Protein AF-A0A258H2Y0-F1 (afdb_monomer_lite)

Foldseek 3Di:
DPDDPDDDDLVRLLVVLVVDAQLSSLQVLLVLLLVLLVVLVCVVDDPPQDPVNVCCQQPVVNVHQSVDLLSSLVVCVVVVLDDPLLSLLSVLSVVVNCCQVPDPDHDHCPDPPNQVSLVPRCLCPPPDPDRDPVCSSVSSSSSSVSSSVNSVVSRPPDDDDPDDDDPDPDPPDPDPDPPDDDDDDDDDDDDDDDDDDDDPDDDDDYDD

Structure (mmCIF, N/CA/C/O backbone):
data_AF-A0A258H2Y0-F1
#
_entry.id   AF-A0A258H2Y0-F1
#
loop_
_atom_site.group_PDB
_atom_site.id
_atom_site.type_symbol
_atom_site.label_atom_id
_atom_site.label_alt_id
_atom_site.label_comp_id
_atom_site.label_asym_id
_atom_site.label_entity_id
_atom_site.label_seq_id
_atom_site.pdbx_PDB_ins_code
_atom_site.Cartn_x
_atom_site.Cartn_y
_atom_site.Cartn_z
_atom_site.occupancy
_atom_site.B_iso_or_equiv
_atom_site.auth_seq_id
_atom_site.auth_comp_id
_atom_site.auth_asym_id
_atom_site.auth_atom_id
_atom_site.pdbx_PDB_model_num
ATOM 1 N N . MET A 1 1 ? -20.467 22.453 9.753 1.00 36.72 1 MET A N 1
ATOM 2 C CA . MET A 1 1 ? -20.547 21.279 8.866 1.00 36.72 1 MET A CA 1
ATOM 3 C C . MET A 1 1 ? -19.467 21.495 7.833 1.00 36.72 1 MET A C 1
ATOM 5 O O . MET A 1 1 ? -19.703 22.256 6.909 1.00 36.72 1 MET A O 1
ATOM 9 N N . ASP A 1 2 ? -18.273 20.955 8.072 1.00 41.53 2 ASP A N 1
ATOM 10 C CA . ASP A 1 2 ? -17.244 20.916 7.032 1.00 41.53 2 ASP A CA 1
ATOM 11 C C . ASP A 1 2 ? -17.680 19.855 6.028 1.00 41.53 2 ASP A C 1
ATOM 13 O O . ASP A 1 2 ? -17.828 18.679 6.365 1.00 41.53 2 ASP A O 1
ATOM 17 N N . GLU A 1 3 ? -18.003 20.312 4.826 1.00 36.91 3 GLU A N 1
ATOM 18 C CA . GLU A 1 3 ? -18.267 19.462 3.677 1.00 36.91 3 GLU A CA 1
ATOM 19 C C . GLU A 1 3 ? -17.000 18.633 3.433 1.00 36.91 3 GLU A C 1
ATOM 21 O O . GLU A 1 3 ? -15.905 19.184 3.302 1.00 36.91 3 GLU A O 1
ATOM 26 N N . ALA A 1 4 ? -17.119 17.302 3.478 1.00 50.47 4 ALA A N 1
ATOM 27 C CA . ALA A 1 4 ? -15.982 16.433 3.206 1.00 50.47 4 ALA A CA 1
ATOM 28 C C . ALA A 1 4 ? -15.422 16.801 1.820 1.00 50.47 4 ALA A C 1
ATOM 30 O O . ALA A 1 4 ? -16.219 16.927 0.886 1.00 50.47 4 ALA A O 1
ATOM 31 N N . PRO A 1 5 ? -14.099 17.001 1.673 1.00 54.94 5 PRO A N 1
ATOM 32 C CA . PRO A 1 5 ? -13.525 17.396 0.395 1.00 54.94 5 PRO A CA 1
ATOM 33 C C . PRO A 1 5 ? -13.950 16.404 -0.690 1.00 54.94 5 PRO A C 1
ATOM 35 O O . PRO A 1 5 ? -13.922 15.189 -0.463 1.00 54.94 5 PRO A O 1
ATOM 38 N N . ASP A 1 6 ? -14.368 16.933 -1.846 1.00 70.75 6 ASP A N 1
ATOM 39 C CA . ASP A 1 6 ? -14.753 16.117 -2.998 1.00 70.75 6 ASP A CA 1
ATOM 40 C C . ASP A 1 6 ? -13.627 15.127 -3.302 1.00 70.75 6 ASP A C 1
ATOM 42 O O . ASP A 1 6 ? -12.447 15.499 -3.362 1.00 70.75 6 ASP A O 1
ATOM 46 N N . LYS A 1 7 ? -13.972 13.841 -3.419 1.00 62.75 7 LYS A N 1
ATOM 47 C CA . LYS A 1 7 ? -12.951 12.813 -3.605 1.00 62.75 7 LYS A CA 1
ATOM 48 C C . LYS A 1 7 ? -12.306 13.027 -4.969 1.00 62.75 7 LYS A C 1
ATOM 50 O O . LYS A 1 7 ? -13.024 13.110 -5.969 1.00 62.75 7 LYS A O 1
ATOM 55 N N . PRO A 1 8 ? -10.966 13.063 -5.048 1.00 68.06 8 PRO A N 1
ATOM 56 C CA . PRO A 1 8 ? -10.308 13.283 -6.319 1.00 68.06 8 PRO A CA 1
ATOM 57 C C . PRO A 1 8 ? -10.690 12.167 -7.293 1.00 68.06 8 PRO A C 1
ATOM 59 O O . PRO A 1 8 ? -10.696 10.975 -6.963 1.00 68.06 8 PRO A O 1
ATOM 62 N N . LYS A 1 9 ? -11.047 12.569 -8.515 1.00 79.50 9 LYS A N 1
ATOM 63 C CA . LYS A 1 9 ? -11.411 11.636 -9.587 1.00 79.50 9 LYS A CA 1
ATOM 64 C C . LYS A 1 9 ? -10.217 10.736 -9.907 1.00 79.50 9 LYS A C 1
ATOM 66 O O . LYS A 1 9 ? -9.068 11.125 -9.714 1.00 79.50 9 LYS A O 1
ATOM 71 N N . ARG A 1 10 ? -10.485 9.547 -10.459 1.00 79.00 10 ARG A N 1
ATOM 72 C CA . ARG A 1 10 ? -9.452 8.570 -10.852 1.00 79.00 10 ARG A CA 1
ATOM 73 C C . ARG A 1 10 ? -8.267 9.214 -11.568 1.00 79.00 10 ARG A C 1
ATOM 75 O O . ARG A 1 10 ? -7.127 9.011 -11.165 1.00 79.00 10 ARG A O 1
ATOM 82 N N . ASP A 1 11 ? -8.557 9.988 -12.606 1.00 81.06 11 ASP A N 1
ATOM 83 C CA . ASP A 1 11 ? -7.524 10.578 -13.453 1.00 81.06 11 ASP A CA 1
ATOM 84 C C . ASP A 1 11 ? -6.679 11.595 -12.682 1.00 81.06 11 ASP A C 1
ATOM 86 O O . ASP A 1 11 ? -5.482 11.685 -12.914 1.00 81.06 11 ASP A O 1
ATOM 90 N N . GLN A 1 12 ? -7.262 12.293 -11.704 1.00 84.75 12 GLN A N 1
ATOM 91 C CA . GLN A 1 12 ? -6.536 13.231 -10.851 1.00 84.75 12 GLN A CA 1
ATOM 92 C C . GLN A 1 12 ? -5.544 12.510 -9.934 1.00 84.75 12 GLN A C 1
ATOM 94 O O . GLN A 1 12 ? -4.389 12.912 -9.882 1.00 84.75 12 GLN A O 1
ATOM 99 N N . ILE A 1 13 ? -5.960 11.417 -9.279 1.00 83.69 13 ILE A N 1
ATOM 100 C CA . ILE A 1 13 ? -5.058 10.606 -8.440 1.00 83.69 13 ILE A CA 1
ATOM 101 C C . ILE A 1 13 ? -3.917 10.028 -9.282 1.00 83.69 13 ILE A C 1
ATOM 103 O O . ILE A 1 13 ? -2.766 10.035 -8.852 1.00 83.69 13 ILE A O 1
ATOM 107 N N . ILE A 1 14 ? -4.227 9.523 -10.480 1.00 85.38 14 ILE A N 1
ATOM 108 C CA . ILE A 1 14 ? -3.207 8.963 -11.373 1.00 85.38 14 ILE A CA 1
ATOM 109 C C . ILE A 1 14 ? -2.213 10.048 -11.784 1.00 85.38 14 ILE A C 1
ATOM 111 O O . ILE A 1 14 ? -1.014 9.841 -11.635 1.00 85.38 14 ILE A O 1
ATOM 115 N N . LEU A 1 15 ? -2.699 11.206 -12.237 1.00 85.75 15 LEU A N 1
ATOM 116 C CA . LEU A 1 15 ? -1.846 12.323 -12.644 1.00 85.75 15 LEU A CA 1
ATOM 117 C C . LEU A 1 15 ? -0.977 12.838 -11.491 1.00 85.75 15 LEU A C 1
ATOM 119 O O . LEU A 1 15 ? 0.201 13.115 -11.695 1.00 85.75 15 LEU A O 1
ATOM 123 N N . GLU A 1 16 ? -1.537 12.943 -10.286 1.00 89.50 16 GLU A N 1
ATOM 124 C CA . GLU A 1 16 ? -0.811 13.391 -9.097 1.00 89.50 16 GLU A CA 1
ATOM 125 C C . GLU A 1 16 ? 0.291 12.401 -8.707 1.00 89.50 16 GLU A C 1
ATOM 127 O O . GLU A 1 16 ? 1.433 12.800 -8.489 1.00 89.50 16 GLU A O 1
ATOM 132 N N . LEU A 1 17 ? -0.006 11.099 -8.701 1.00 89.44 17 LEU A N 1
ATOM 133 C CA . LE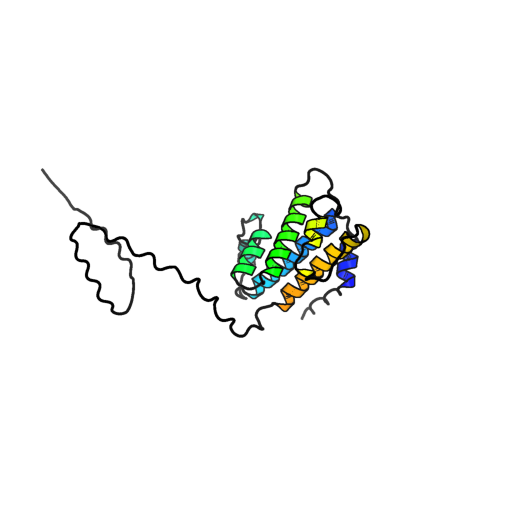U A 1 17 ? 0.993 10.062 -8.443 1.00 89.44 17 LEU A CA 1
ATOM 134 C C . LEU A 1 17 ? 2.082 10.031 -9.525 1.00 89.44 17 LEU A C 1
ATOM 136 O O . LEU A 1 17 ? 3.264 9.905 -9.205 1.00 89.44 17 LEU A O 1
ATOM 140 N N . GLU A 1 18 ? 1.706 10.197 -10.795 1.00 87.69 18 GLU A N 1
ATOM 141 C CA . GLU A 1 18 ? 2.645 10.261 -11.916 1.00 87.69 18 GLU A CA 1
ATOM 142 C C . GLU A 1 18 ? 3.511 11.532 -11.921 1.00 87.69 18 GLU A C 1
ATOM 144 O O . GLU A 1 18 ? 4.508 11.559 -12.642 1.00 87.69 18 GLU A O 1
ATOM 149 N N . ALA A 1 19 ? 3.193 12.558 -11.127 1.00 89.62 19 ALA A N 1
ATOM 150 C CA . ALA A 1 19 ? 4.033 13.749 -10.996 1.00 89.62 19 ALA A CA 1
ATOM 151 C C . ALA A 1 19 ? 5.287 13.509 -10.131 1.00 89.62 19 ALA A C 1
ATOM 153 O O . ALA A 1 19 ? 6.262 14.254 -10.235 1.00 89.62 19 ALA A O 1
ATOM 154 N N . TYR A 1 20 ? 5.295 12.465 -9.296 1.00 89.75 20 TYR A N 1
ATOM 155 C CA . TYR A 1 20 ? 6.445 12.107 -8.462 1.00 89.75 20 TYR A CA 1
ATOM 156 C C . TYR A 1 20 ? 7.492 11.291 -9.235 1.00 89.75 20 TYR A C 1
ATOM 158 O O . TYR A 1 20 ? 7.172 10.582 -10.185 1.00 89.75 20 TYR A O 1
ATOM 166 N N . GLY A 1 21 ? 8.756 11.294 -8.797 1.00 92.31 21 GLY A N 1
ATOM 167 C CA . GLY A 1 21 ? 9.724 10.268 -9.226 1.00 92.31 21 GLY A CA 1
ATOM 168 C C . GLY A 1 21 ? 9.247 8.852 -8.858 1.00 92.31 21 GLY A C 1
ATOM 169 O O . GLY A 1 21 ? 8.352 8.708 -8.028 1.00 92.31 21 GLY A O 1
ATOM 170 N N . ASP A 1 22 ? 9.824 7.800 -9.450 1.00 93.94 22 ASP A N 1
ATOM 171 C CA . ASP A 1 22 ? 9.367 6.409 -9.243 1.00 93.94 22 ASP A CA 1
ATOM 172 C C . ASP A 1 22 ? 9.266 6.028 -7.759 1.00 93.94 22 ASP A C 1
ATOM 174 O O . ASP A 1 22 ? 8.222 5.558 -7.296 1.00 93.94 22 ASP A O 1
ATOM 178 N N . ALA A 1 23 ? 10.323 6.305 -6.991 1.00 93.00 23 ALA A N 1
ATOM 179 C CA . ALA A 1 23 ? 10.345 6.049 -5.557 1.00 93.00 23 ALA A CA 1
ATOM 180 C C . ALA A 1 23 ? 9.267 6.856 -4.813 1.00 93.00 23 ALA A C 1
ATOM 182 O O . ALA A 1 23 ? 8.557 6.314 -3.965 1.00 93.00 23 ALA A O 1
ATOM 183 N N . GLY A 1 24 ? 9.097 8.134 -5.164 1.00 93.88 24 GLY A N 1
ATOM 184 C CA . GLY A 1 24 ? 8.076 9.002 -4.575 1.00 93.88 24 GLY A CA 1
ATOM 185 C C . GLY A 1 24 ? 6.663 8.483 -4.835 1.00 93.88 24 GLY A C 1
ATOM 186 O O . GLY A 1 24 ? 5.889 8.327 -3.896 1.00 93.88 24 GLY A O 1
ATOM 187 N N . MET A 1 25 ? 6.358 8.117 -6.080 1.00 95.38 25 MET A N 1
ATOM 188 C CA . MET A 1 25 ? 5.070 7.545 -6.471 1.00 95.38 25 MET A CA 1
ATOM 189 C C . MET A 1 25 ? 4.761 6.267 -5.681 1.00 95.38 25 MET A C 1
ATOM 191 O O . MET A 1 25 ? 3.652 6.110 -5.166 1.00 95.38 25 MET A O 1
ATOM 195 N N . ILE A 1 26 ? 5.742 5.369 -5.539 1.00 95.88 26 ILE A N 1
ATOM 196 C CA . ILE A 1 26 ? 5.585 4.117 -4.788 1.00 95.88 26 ILE A CA 1
ATOM 197 C C . ILE A 1 26 ? 5.326 4.389 -3.305 1.00 95.88 26 ILE A C 1
ATOM 199 O O . ILE A 1 26 ? 4.395 3.818 -2.726 1.00 95.88 26 ILE A O 1
ATOM 203 N N . LEU A 1 27 ? 6.129 5.250 -2.677 1.00 95.50 27 LEU A N 1
ATOM 204 C CA . LEU A 1 27 ? 6.015 5.559 -1.252 1.00 95.50 27 LEU A CA 1
ATOM 205 C C . LEU A 1 27 ? 4.704 6.288 -0.934 1.00 95.50 27 LEU A C 1
ATOM 207 O O . LEU A 1 27 ? 4.001 5.895 0.001 1.00 95.50 27 LEU A O 1
ATOM 211 N N . VAL A 1 28 ? 4.348 7.299 -1.729 1.00 95.38 28 VAL A N 1
ATOM 212 C CA . VAL A 1 28 ? 3.108 8.071 -1.570 1.00 95.38 28 VAL A CA 1
ATOM 213 C C . VAL A 1 28 ? 1.896 7.179 -1.824 1.00 95.38 28 VAL A C 1
ATOM 215 O O . VAL A 1 28 ? 1.044 7.063 -0.946 1.00 95.38 28 VAL A O 1
ATOM 218 N N . GLY A 1 29 ? 1.852 6.453 -2.945 1.00 95.44 29 GLY A N 1
ATOM 219 C CA . GLY A 1 29 ? 0.738 5.556 -3.269 1.00 95.44 29 GLY A CA 1
ATOM 220 C C . GLY A 1 29 ? 0.530 4.450 -2.228 1.00 95.44 29 GLY A C 1
ATOM 221 O O . GLY A 1 29 ? -0.600 4.153 -1.840 1.00 95.44 29 GLY A O 1
ATOM 222 N N . SER A 1 30 ? 1.616 3.886 -1.689 1.00 96.31 30 SER A N 1
ATOM 223 C CA . SER A 1 30 ? 1.534 2.904 -0.597 1.00 96.31 30 SER A CA 1
ATOM 224 C C . SER A 1 30 ? 1.024 3.520 0.708 1.00 96.31 30 SER A C 1
ATOM 226 O O . SER A 1 30 ? 0.284 2.873 1.448 1.00 96.31 30 SER A O 1
ATOM 228 N N . THR A 1 31 ? 1.412 4.763 0.999 1.00 95.00 31 THR A N 1
ATOM 229 C CA . THR A 1 31 ? 0.957 5.499 2.188 1.00 95.00 31 THR A CA 1
ATOM 230 C C . THR A 1 31 ? -0.528 5.838 2.086 1.00 95.00 31 THR A C 1
ATOM 232 O O . THR A 1 31 ? -1.251 5.660 3.062 1.00 95.00 31 THR A O 1
ATOM 235 N N . MET A 1 32 ? -1.015 6.218 0.899 1.00 94.62 32 MET A N 1
ATOM 236 C CA . MET A 1 32 ? -2.446 6.426 0.648 1.00 94.62 32 MET A CA 1
ATOM 237 C C . MET A 1 32 ? -3.258 5.168 0.964 1.00 94.62 32 MET A C 1
ATOM 239 O O . MET A 1 32 ? -4.229 5.240 1.711 1.00 94.62 32 MET A O 1
ATOM 243 N N . LEU A 1 33 ? -2.831 4.001 0.465 1.00 96.69 33 LEU A N 1
ATOM 244 C CA . LEU A 1 33 ? -3.503 2.729 0.756 1.00 96.69 33 LEU A CA 1
ATOM 245 C C . LEU A 1 33 ? -3.478 2.382 2.245 1.00 96.69 33 LEU A C 1
ATOM 247 O O . LEU A 1 33 ? -4.475 1.893 2.776 1.00 96.69 33 LEU A O 1
ATOM 251 N N . GLN A 1 34 ? -2.359 2.643 2.924 1.00 95.31 34 GLN A N 1
ATOM 252 C CA . GLN A 1 34 ? -2.266 2.446 4.366 1.00 95.31 34 GLN A CA 1
ATOM 253 C C . GLN A 1 34 ? -3.249 3.356 5.119 1.00 95.31 34 GLN A C 1
ATOM 255 O O . GLN A 1 34 ? -3.938 2.869 6.011 1.00 95.31 34 GLN A O 1
ATOM 260 N N . HIS A 1 35 ? -3.361 4.635 4.746 1.00 92.88 35 HIS A N 1
ATOM 261 C CA . HIS A 1 35 ? -4.333 5.557 5.341 1.00 92.88 35 HIS A CA 1
ATOM 262 C C . HIS A 1 35 ? -5.774 5.105 5.088 1.00 92.88 35 HIS A C 1
ATOM 264 O O . HIS A 1 35 ? -6.542 5.002 6.037 1.00 92.88 35 HIS A O 1
ATOM 270 N N . THR A 1 36 ? -6.124 4.720 3.855 1.00 93.56 36 THR A N 1
ATOM 271 C CA . THR A 1 36 ? -7.460 4.177 3.557 1.00 93.56 36 THR A CA 1
ATOM 272 C C . THR A 1 36 ? -7.771 2.949 4.417 1.00 93.56 36 THR A C 1
ATOM 274 O O . THR A 1 36 ? -8.884 2.801 4.919 1.00 93.56 36 THR A O 1
ATOM 277 N N . LEU A 1 37 ? -6.788 2.074 4.636 1.00 94.19 37 LEU A N 1
ATOM 278 C CA . LEU A 1 37 ? -6.954 0.900 5.487 1.00 94.19 37 LEU A CA 1
ATOM 279 C C . LEU A 1 37 ? -7.113 1.261 6.974 1.00 94.19 37 LEU A C 1
ATOM 281 O O . LEU A 1 37 ? -7.906 0.627 7.668 1.00 94.19 37 LEU A O 1
ATOM 285 N N . HIS A 1 38 ? -6.391 2.275 7.463 1.00 92.81 38 HIS A N 1
ATOM 286 C CA . HIS A 1 38 ? -6.571 2.811 8.817 1.00 92.81 38 HIS A CA 1
ATOM 287 C C . HIS A 1 38 ? -7.982 3.380 8.994 1.00 92.81 38 HIS A C 1
ATOM 289 O O . HIS A 1 38 ? -8.660 3.030 9.958 1.00 92.81 38 HIS A O 1
ATOM 295 N N . ASP A 1 39 ? -8.453 4.182 8.039 1.00 90.88 39 ASP A N 1
ATOM 296 C CA . ASP A 1 39 ? -9.796 4.762 8.069 1.00 90.88 39 ASP A CA 1
ATOM 297 C C . ASP A 1 39 ? -10.874 3.678 8.084 1.00 90.88 39 ASP A C 1
ATOM 299 O O . ASP A 1 39 ? -11.870 3.797 8.797 1.00 90.88 39 ASP A O 1
ATOM 303 N N . LEU A 1 40 ? -10.681 2.592 7.329 1.00 92.25 40 LEU A N 1
ATOM 304 C CA . LEU A 1 40 ? -11.579 1.444 7.385 1.00 92.25 40 LEU A CA 1
ATOM 305 C C . LEU A 1 40 ? -11.569 0.773 8.755 1.00 92.25 40 LEU A C 1
ATOM 307 O O . LEU A 1 40 ? -12.642 0.529 9.294 1.00 92.25 40 LEU A O 1
ATOM 311 N N . LEU A 1 41 ? -10.398 0.508 9.335 1.00 93.19 41 LEU A N 1
ATOM 312 C CA . LEU A 1 41 ? -10.292 -0.082 10.674 1.00 93.19 41 LEU A CA 1
ATOM 313 C C . LEU A 1 41 ? -10.998 0.782 11.728 1.00 93.19 41 LEU A C 1
ATOM 315 O O . LEU A 1 41 ? -11.752 0.259 12.547 1.00 93.19 41 LEU A O 1
ATOM 319 N N . LEU A 1 42 ? -10.828 2.104 11.662 1.00 90.88 42 LEU A N 1
ATOM 320 C CA . LEU A 1 42 ? -11.478 3.045 12.574 1.00 90.88 42 LEU A CA 1
ATOM 321 C C . LEU A 1 42 ? -13.007 2.986 12.506 1.00 90.88 42 LEU A C 1
ATOM 323 O O . LEU A 1 42 ? -13.656 3.127 13.537 1.00 90.88 42 LEU A O 1
ATOM 327 N N . ARG A 1 43 ? -13.593 2.716 11.332 1.00 90.06 43 ARG A N 1
ATOM 328 C CA . ARG A 1 43 ? -15.054 2.562 11.184 1.00 90.06 43 ARG A CA 1
ATOM 329 C C . ARG A 1 43 ? -15.614 1.326 11.891 1.00 90.06 43 ARG A C 1
ATOM 331 O O . ARG A 1 43 ? -16.812 1.284 12.147 1.00 90.06 43 ARG A O 1
ATOM 338 N N . PHE A 1 44 ? -14.781 0.325 12.175 1.00 89.19 44 PHE A N 1
ATOM 339 C CA . PHE A 1 44 ? -15.171 -0.861 12.946 1.00 89.19 44 PHE A CA 1
ATOM 340 C C . PHE A 1 44 ? -14.916 -0.697 14.441 1.00 89.19 44 PHE A C 1
ATOM 342 O O . PHE A 1 44 ? -15.458 -1.452 15.250 1.00 89.19 44 PHE A O 1
ATOM 349 N N . PHE A 1 45 ? -14.063 0.249 14.822 1.00 89.50 45 PHE A N 1
ATOM 350 C CA . PHE A 1 45 ? -13.799 0.525 16.220 1.00 89.50 45 PHE A CA 1
ATOM 351 C C . PHE A 1 45 ? -14.917 1.360 16.834 1.00 89.50 45 PHE A C 1
ATOM 353 O O . PHE A 1 45 ? -15.767 1.940 16.160 1.00 89.50 45 PHE A O 1
ATOM 360 N N . ARG A 1 46 ? -14.919 1.391 18.165 1.00 90.75 46 ARG A N 1
ATOM 361 C CA . ARG A 1 46 ? -15.852 2.206 18.936 1.00 90.75 46 ARG A CA 1
ATOM 362 C C . ARG A 1 46 ? -15.721 3.684 18.543 1.00 90.75 46 ARG A C 1
ATOM 364 O O . ARG A 1 46 ? -14.614 4.198 18.394 1.00 90.75 46 ARG A O 1
ATOM 371 N N . SER A 1 47 ? -16.850 4.369 18.395 1.00 89.44 47 SER A N 1
ATOM 372 C CA . SER A 1 47 ? -16.891 5.767 17.942 1.00 89.44 47 SER A CA 1
ATOM 373 C C . SER A 1 47 ? -16.375 6.772 18.978 1.00 89.44 47 SER A C 1
ATOM 375 O O . SER A 1 47 ? -16.163 7.933 18.653 1.00 89.44 47 SER A O 1
ATOM 377 N N . ASP A 1 48 ? -16.205 6.345 20.227 1.00 91.38 48 ASP A N 1
ATOM 378 C CA . ASP A 1 48 ? -15.775 7.150 21.371 1.00 91.38 48 ASP A CA 1
ATOM 379 C C . ASP A 1 48 ? -14.307 6.903 21.766 1.00 91.38 48 ASP A C 1
ATOM 381 O O . ASP A 1 48 ? -13.914 7.192 22.896 1.00 91.38 48 ASP A O 1
ATOM 385 N N . LEU A 1 49 ? -13.481 6.380 20.848 1.00 90.19 49 LEU A N 1
ATOM 386 C CA . LEU A 1 49 ? -12.029 6.352 21.045 1.00 90.19 49 LEU A CA 1
ATOM 387 C C . LEU A 1 49 ? -11.495 7.771 21.240 1.00 90.19 49 LEU A C 1
ATOM 389 O O . LEU A 1 49 ? -11.752 8.676 20.444 1.00 90.19 49 LEU A O 1
ATOM 393 N N . THR A 1 50 ? -10.700 7.958 22.288 1.00 94.06 50 THR A N 1
ATOM 394 C CA . THR A 1 50 ? -10.023 9.229 22.526 1.00 94.06 50 THR A CA 1
ATOM 395 C C . THR A 1 50 ? -8.835 9.390 21.578 1.00 94.06 50 THR A C 1
ATOM 397 O O . THR A 1 50 ? -8.325 8.429 20.996 1.00 94.06 50 THR A O 1
ATOM 400 N N . LYS A 1 51 ? -8.304 10.614 21.480 1.00 90.50 51 LYS A N 1
ATOM 401 C CA . LYS A 1 51 ? -7.036 10.858 20.776 1.00 90.50 51 LYS A CA 1
ATOM 402 C C . LYS A 1 51 ? -5.889 10.007 21.342 1.00 90.50 51 LYS A C 1
ATOM 404 O O . LYS A 1 51 ? -5.063 9.516 20.580 1.00 90.50 51 LYS A O 1
ATOM 409 N N . SER A 1 52 ? -5.864 9.802 22.661 1.00 93.00 52 SER A N 1
ATOM 410 C CA . SER A 1 52 ? -4.857 8.963 23.319 1.00 93.00 52 SER A CA 1
ATOM 411 C C . SER A 1 52 ? -4.980 7.502 22.892 1.00 93.00 52 SER A C 1
ATOM 413 O O . SER A 1 52 ? -3.962 6.867 22.631 1.00 93.00 52 SER A O 1
ATOM 415 N N . ASP A 1 53 ? -6.203 6.977 22.771 1.00 92.88 53 ASP A N 1
ATOM 416 C CA . ASP A 1 53 ? -6.421 5.606 22.295 1.00 92.88 53 ASP A CA 1
ATOM 417 C C . ASP A 1 53 ? -5.972 5.458 20.839 1.00 92.88 53 ASP A C 1
ATOM 419 O O . ASP A 1 53 ? -5.268 4.511 20.492 1.00 92.88 53 ASP A O 1
ATOM 423 N N . HIS A 1 54 ? -6.317 6.434 19.993 1.00 90.25 54 HIS A N 1
ATOM 424 C CA . HIS A 1 54 ? -5.891 6.458 18.596 1.00 90.25 54 HIS A CA 1
ATOM 425 C C . HIS A 1 54 ? -4.361 6.453 18.474 1.00 90.25 54 HIS A C 1
ATOM 427 O O . HIS A 1 54 ? -3.784 5.664 17.725 1.00 90.25 54 HIS A O 1
ATOM 433 N N . GLU A 1 55 ? -3.681 7.313 19.231 1.00 91.38 55 GLU A N 1
ATOM 434 C CA . GLU A 1 55 ? -2.220 7.340 19.270 1.00 91.38 55 GLU A CA 1
ATOM 435 C C . GLU A 1 55 ? -1.637 6.028 19.806 1.00 91.38 55 GLU A C 1
ATOM 437 O O . GLU A 1 55 ? -0.667 5.529 19.244 1.00 91.38 55 GLU A O 1
ATOM 442 N N . GLY A 1 56 ? -2.237 5.437 20.840 1.00 93.31 56 GLY A N 1
ATOM 443 C CA . GLY A 1 56 ? -1.814 4.145 21.378 1.00 93.31 56 GLY A CA 1
ATOM 444 C C . GLY A 1 56 ? -1.960 2.989 20.385 1.00 93.31 56 GLY A C 1
ATOM 445 O O . GLY A 1 56 ? -1.196 2.032 20.457 1.00 93.31 56 GLY A O 1
ATOM 446 N N . LEU A 1 57 ? -2.898 3.074 19.437 1.00 93.81 57 LEU A N 1
ATOM 447 C CA . LEU A 1 57 ? -3.126 2.041 18.425 1.00 93.81 57 LEU A CA 1
ATOM 448 C C . LEU A 1 57 ? -2.232 2.198 17.192 1.00 93.81 57 LEU A C 1
ATOM 450 O O . LEU A 1 57 ? -1.648 1.214 16.735 1.00 93.81 57 LEU A O 1
ATOM 454 N N . PHE A 1 58 ? -2.127 3.413 16.652 1.00 92.19 58 PHE A N 1
ATOM 455 C CA . PHE A 1 58 ? -1.571 3.649 15.314 1.00 92.19 58 PHE A CA 1
ATOM 456 C C . PHE A 1 58 ? -0.210 4.356 15.304 1.00 92.19 58 PHE A C 1
ATOM 458 O O . PHE A 1 58 ? 0.440 4.390 14.261 1.00 92.19 58 PHE A O 1
ATOM 465 N N . ASN A 1 59 ? 0.257 4.923 16.422 1.00 91.75 59 ASN A N 1
ATOM 466 C CA . ASN A 1 59 ? 1.542 5.622 16.439 1.00 91.75 59 ASN A CA 1
ATOM 467 C C . ASN A 1 59 ? 2.710 4.627 16.557 1.00 91.75 59 ASN A C 1
ATOM 469 O O . ASN A 1 59 ? 2.810 3.872 17.525 1.00 91.75 59 ASN A O 1
ATOM 473 N N . PHE A 1 60 ? 3.617 4.658 15.579 1.00 89.62 60 PHE A N 1
ATOM 474 C CA . PHE A 1 60 ? 4.810 3.812 15.549 1.00 89.62 60 PHE A CA 1
ATOM 475 C C . PHE A 1 60 ? 5.775 4.085 16.711 1.00 89.62 60 PHE A C 1
ATOM 477 O O . PHE A 1 60 ? 6.242 3.144 17.346 1.00 89.62 60 PHE A O 1
ATOM 484 N N . GLU A 1 61 ? 6.024 5.352 17.047 1.00 91.06 61 GLU A N 1
ATOM 485 C CA . GLU A 1 61 ? 6.937 5.753 18.129 1.00 91.06 61 GLU A CA 1
ATOM 486 C C . GLU A 1 61 ? 6.441 5.296 19.506 1.00 91.06 61 GLU A C 1
ATOM 488 O O . GLU A 1 61 ? 7.234 5.054 20.413 1.00 91.06 61 GLU A O 1
ATOM 493 N N . LYS A 1 62 ? 5.121 5.130 19.652 1.00 89.00 62 LYS A N 1
ATOM 494 C CA . LYS A 1 62 ? 4.484 4.613 20.870 1.00 89.00 62 LYS A CA 1
ATOM 495 C C . LYS A 1 62 ? 4.342 3.087 20.880 1.00 89.00 62 LYS A C 1
ATOM 497 O O . LYS A 1 62 ? 3.731 2.546 21.796 1.00 89.00 62 LYS A O 1
ATOM 502 N N . GLY A 1 63 ? 4.877 2.391 19.874 1.00 90.88 63 GLY A N 1
ATOM 503 C CA . GLY A 1 63 ? 4.769 0.937 19.756 1.00 90.88 63 GLY A CA 1
ATOM 504 C C . GLY A 1 63 ? 3.345 0.457 19.471 1.00 90.88 63 GLY A C 1
ATOM 505 O O . GLY A 1 63 ? 2.976 -0.644 19.880 1.00 90.88 63 GLY A O 1
ATOM 506 N N . GLY A 1 64 ? 2.534 1.276 18.795 1.00 94.75 64 GLY A N 1
ATOM 507 C CA . GLY A 1 64 ? 1.136 0.959 18.540 1.00 94.75 64 GLY A CA 1
ATOM 508 C C . GLY A 1 64 ? 0.975 -0.337 17.733 1.00 94.75 64 GLY A C 1
ATOM 509 O O . GLY A 1 64 ? 1.664 -0.520 16.721 1.00 94.75 64 GLY A O 1
ATOM 510 N N . PRO A 1 65 ? 0.071 -1.254 18.125 1.00 94.50 65 PRO A N 1
ATOM 511 C CA . PRO A 1 65 ? -0.084 -2.561 17.481 1.00 94.50 65 PRO A CA 1
ATOM 512 C C . PRO A 1 65 ? -0.519 -2.478 16.009 1.00 94.50 65 PRO A C 1
ATOM 514 O O . PRO A 1 65 ? -0.233 -3.387 15.228 1.00 94.50 65 PRO A O 1
ATOM 517 N N . LEU A 1 66 ? -1.169 -1.379 15.616 1.00 95.25 66 LEU A N 1
ATOM 518 C CA . LEU A 1 66 ? -1.634 -1.079 14.259 1.00 95.25 66 LEU A CA 1
ATOM 519 C C . LEU A 1 66 ? -0.798 0.027 13.599 1.00 95.25 66 LEU A C 1
ATOM 521 O O . LEU A 1 66 ? -1.245 0.687 12.670 1.00 95.25 66 LEU A O 1
ATOM 525 N N . SER A 1 67 ? 0.426 0.256 14.070 1.00 93.56 67 SER A N 1
ATOM 526 C CA . SER A 1 67 ? 1.299 1.287 13.497 1.00 93.56 67 SER A CA 1
ATOM 527 C C . SER A 1 67 ? 1.913 0.902 12.151 1.00 93.56 67 SER A C 1
ATOM 529 O O . SER A 1 67 ? 2.255 1.766 11.342 1.00 93.56 67 SER A O 1
ATOM 531 N N . SER A 1 68 ? 2.066 -0.399 11.888 1.00 94.50 68 SER A N 1
ATOM 532 C CA . SER A 1 68 ? 2.693 -0.894 10.664 1.00 94.50 68 SER A CA 1
ATOM 533 C C . SER A 1 68 ? 1.662 -1.274 9.604 1.00 94.50 68 SER A C 1
ATOM 535 O O . SER A 1 68 ? 0.619 -1.859 9.905 1.00 94.50 68 SER A O 1
ATOM 537 N N . PHE A 1 69 ? 2.009 -1.052 8.333 1.00 96.25 69 PHE A N 1
ATOM 538 C CA . PHE A 1 69 ? 1.155 -1.447 7.213 1.00 96.25 69 PHE A CA 1
ATOM 539 C C . PHE A 1 69 ? 0.849 -2.955 7.228 1.00 96.25 69 PHE A C 1
ATOM 541 O O . PHE A 1 69 ? -0.282 -3.371 6.994 1.00 96.25 69 PHE A O 1
ATOM 548 N N . ALA A 1 70 ? 1.841 -3.781 7.581 1.00 96.88 70 ALA A N 1
ATOM 549 C CA . ALA A 1 70 ? 1.675 -5.227 7.704 1.00 96.88 70 ALA A CA 1
ATOM 550 C C . ALA A 1 70 ? 0.648 -5.611 8.781 1.00 96.88 70 ALA A C 1
ATOM 552 O O . ALA A 1 70 ? -0.177 -6.497 8.550 1.00 96.88 70 ALA A O 1
ATOM 553 N N . SER A 1 71 ? 0.698 -4.958 9.946 1.00 96.88 71 SER A N 1
ATOM 554 C CA . SER A 1 71 ? -0.249 -5.1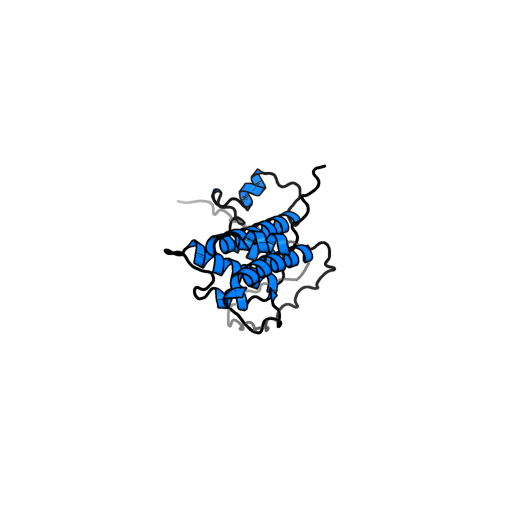95 11.040 1.00 96.88 71 SER A CA 1
ATOM 555 C C . SER A 1 71 ? -1.671 -4.843 10.618 1.00 96.88 71 SER A C 1
ATOM 557 O O . SER A 1 71 ? -2.579 -5.647 10.819 1.00 96.88 71 SER A O 1
ATOM 559 N N . CYS A 1 72 ? -1.857 -3.697 9.959 1.00 96.62 72 CYS A N 1
ATOM 560 C CA . CYS A 1 72 ? -3.168 -3.264 9.480 1.00 96.62 72 CYS A CA 1
ATOM 561 C C . CYS A 1 72 ? -3.755 -4.232 8.453 1.00 96.62 72 CYS A C 1
ATOM 563 O O . CYS A 1 72 ? -4.913 -4.613 8.588 1.00 96.62 72 CYS A O 1
ATOM 565 N N . ILE A 1 73 ? -2.960 -4.705 7.482 1.00 98.06 73 ILE A N 1
ATOM 566 C CA . ILE A 1 73 ? -3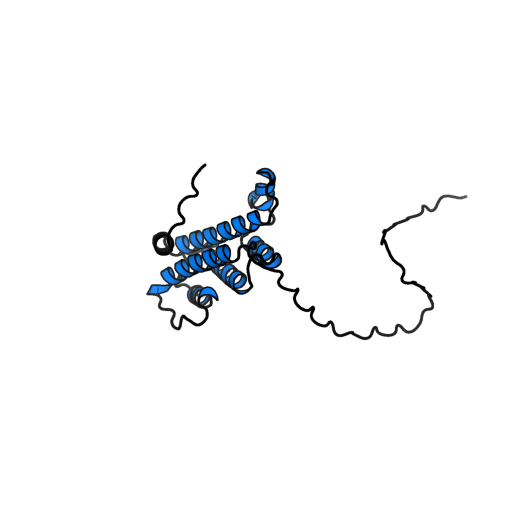.414 -5.703 6.494 1.00 98.06 73 ILE A CA 1
ATOM 567 C C . ILE A 1 73 ? -3.881 -6.982 7.195 1.00 98.06 73 ILE A C 1
ATOM 569 O O . ILE A 1 73 ? -4.941 -7.516 6.875 1.00 98.06 73 ILE A O 1
ATOM 573 N N . ARG A 1 74 ? -3.098 -7.474 8.163 1.00 97.94 74 ARG A N 1
ATOM 574 C CA . ARG A 1 74 ? -3.416 -8.705 8.899 1.00 97.94 74 ARG A CA 1
ATOM 575 C C . ARG A 1 74 ? -4.708 -8.575 9.692 1.00 97.94 74 ARG A C 1
ATOM 577 O O . ARG A 1 74 ? -5.544 -9.467 9.607 1.00 97.94 74 ARG A O 1
ATOM 584 N N . ILE A 1 75 ? -4.868 -7.485 10.440 1.00 96.88 75 ILE A N 1
ATOM 585 C CA . ILE A 1 75 ? -6.046 -7.274 11.284 1.00 96.88 75 ILE A CA 1
ATOM 586 C C . ILE A 1 75 ? -7.286 -6.999 10.436 1.00 96.88 75 ILE A C 1
ATOM 588 O O . ILE A 1 75 ? -8.317 -7.613 10.681 1.00 96.88 75 ILE A O 1
ATOM 592 N N . ALA A 1 76 ? -7.185 -6.172 9.395 1.00 95.69 76 ALA A N 1
ATOM 593 C CA . ALA A 1 76 ? -8.305 -5.924 8.493 1.00 95.69 76 ALA A CA 1
ATOM 594 C C . ALA A 1 76 ? -8.780 -7.208 7.798 1.00 95.69 76 ALA A C 1
ATOM 596 O O . ALA A 1 76 ? -9.978 -7.442 7.697 1.00 95.69 76 ALA A O 1
ATOM 597 N N . TYR A 1 77 ? -7.857 -8.069 7.362 1.00 96.19 77 TYR A N 1
ATOM 598 C CA . TYR A 1 77 ? -8.217 -9.364 6.786 1.00 96.19 77 TYR A CA 1
ATOM 599 C C . TYR A 1 77 ? -8.822 -10.318 7.826 1.00 96.19 77 TYR A C 1
ATOM 601 O O . TYR A 1 77 ? -9.818 -10.975 7.552 1.00 96.19 77 TYR A O 1
ATOM 609 N N . ALA A 1 78 ? -8.246 -10.390 9.030 1.00 96.12 78 ALA A N 1
ATOM 610 C CA . ALA A 1 78 ? -8.750 -11.258 10.096 1.00 96.12 78 ALA A CA 1
ATOM 611 C C . ALA A 1 78 ? -10.157 -10.863 10.577 1.00 96.12 78 ALA A C 1
ATOM 613 O O . ALA A 1 78 ? -10.916 -11.724 11.010 1.00 96.12 78 ALA A O 1
ATOM 614 N N . LEU A 1 79 ? -10.492 -9.575 10.495 1.00 93.38 79 LEU A N 1
ATOM 615 C CA . LEU A 1 79 ? -11.809 -9.024 10.819 1.00 93.38 79 LEU A CA 1
ATOM 616 C C . LEU A 1 79 ? -12.773 -9.008 9.618 1.00 93.38 79 LEU A C 1
ATOM 618 O O . LEU A 1 79 ? -13.834 -8.402 9.717 1.00 93.38 79 LEU A O 1
ATOM 622 N N . ASP A 1 80 ? -12.403 -9.636 8.496 1.00 91.81 80 ASP A N 1
ATOM 623 C CA . ASP A 1 80 ? -13.196 -9.696 7.257 1.00 91.81 80 ASP A CA 1
ATOM 624 C C . ASP A 1 80 ? -13.577 -8.313 6.682 1.00 91.81 80 ASP A C 1
ATOM 626 O O . ASP A 1 80 ? -14.573 -8.138 5.987 1.00 91.81 80 ASP A O 1
ATOM 630 N N . ILE A 1 81 ? -12.754 -7.293 6.954 1.00 92.94 81 ILE A N 1
ATOM 631 C CA . ILE A 1 81 ? -12.897 -5.937 6.392 1.00 92.94 81 ILE A CA 1
ATOM 632 C C . ILE A 1 81 ? -12.476 -5.922 4.921 1.00 92.94 81 ILE A C 1
ATOM 634 O O . ILE A 1 81 ? -12.988 -5.155 4.107 1.00 92.94 81 ILE A O 1
ATOM 638 N N . ILE A 1 82 ? -11.489 -6.754 4.586 1.00 94.31 82 ILE A N 1
ATOM 639 C CA . ILE A 1 82 ? -10.948 -6.897 3.240 1.00 94.31 82 ILE A CA 1
ATOM 640 C C . ILE A 1 82 ? -10.919 -8.371 2.844 1.00 94.31 82 ILE A C 1
ATOM 642 O O . ILE A 1 82 ? -10.513 -9.228 3.625 1.00 94.31 82 ILE A O 1
ATOM 646 N N . GLY A 1 83 ? -11.288 -8.654 1.595 1.00 93.31 83 GLY A N 1
ATOM 647 C CA . GLY A 1 83 ? -11.227 -10.002 1.037 1.00 93.31 83 GLY A CA 1
ATOM 648 C C . GLY A 1 83 ? -9.799 -10.473 0.707 1.00 93.31 83 GLY A C 1
ATOM 649 O O . GLY A 1 83 ? -8.846 -9.682 0.723 1.00 93.31 83 GLY A O 1
ATOM 650 N N . PRO A 1 84 ? -9.635 -11.761 0.348 1.00 94.25 84 PRO A N 1
ATOM 651 C CA . PRO A 1 84 ? -8.331 -12.366 0.070 1.00 94.25 84 PRO A CA 1
ATOM 652 C C . PRO A 1 84 ? -7.586 -11.702 -1.095 1.00 94.25 84 PRO A C 1
ATOM 654 O O . PRO A 1 84 ? -6.378 -11.507 -1.003 1.00 94.25 84 PRO A O 1
ATOM 657 N N . GLU A 1 85 ? -8.289 -11.285 -2.152 1.00 94.25 85 GLU A N 1
ATOM 658 C CA . GLU A 1 85 ? -7.667 -10.592 -3.290 1.00 94.25 85 GLU A CA 1
ATOM 659 C C . GLU A 1 85 ? -7.070 -9.241 -2.878 1.00 94.25 85 GLU A C 1
ATOM 661 O O . GLU A 1 85 ? -5.915 -8.951 -3.178 1.00 94.25 85 GLU A O 1
ATOM 666 N N . THR A 1 86 ? -7.829 -8.435 -2.127 1.00 95.81 86 THR A N 1
ATOM 667 C CA . THR A 1 86 ? -7.366 -7.144 -1.595 1.00 95.81 86 THR A CA 1
ATOM 668 C C . THR A 1 86 ? -6.171 -7.325 -0.667 1.00 95.81 86 THR A C 1
ATOM 670 O O . THR A 1 86 ? -5.204 -6.572 -0.747 1.00 95.81 86 THR A O 1
ATOM 673 N N . ARG A 1 87 ? -6.208 -8.337 0.206 1.00 97.12 87 ARG A N 1
ATOM 674 C CA . ARG A 1 87 ? -5.087 -8.669 1.092 1.00 97.12 87 ARG A CA 1
ATOM 675 C C . ARG A 1 87 ? -3.821 -8.995 0.294 1.00 97.12 87 ARG A C 1
ATOM 677 O O . ARG A 1 87 ? -2.738 -8.539 0.663 1.00 97.12 87 ARG A O 1
ATOM 684 N N . ASP A 1 88 ? -3.934 -9.798 -0.759 1.00 96.94 88 ASP A N 1
ATOM 685 C CA . ASP A 1 88 ? -2.793 -10.192 -1.591 1.00 96.94 88 ASP A CA 1
ATOM 686 C C . ASP A 1 88 ? -2.209 -8.988 -2.345 1.00 96.94 88 ASP A C 1
ATOM 688 O O . ASP A 1 88 ? -0.992 -8.783 -2.341 1.00 96.94 88 ASP A O 1
ATOM 692 N N . ASP A 1 89 ? -3.069 -8.132 -2.898 1.00 97.75 89 ASP A N 1
ATOM 693 C CA . ASP A 1 89 ? -2.664 -6.890 -3.562 1.00 97.75 89 ASP A CA 1
ATOM 694 C C . ASP A 1 89 ? -1.935 -5.938 -2.598 1.00 97.75 89 ASP A C 1
ATOM 696 O O . ASP A 1 89 ? -0.843 -5.450 -2.898 1.00 97.75 89 ASP A O 1
ATOM 700 N N . LEU A 1 90 ? -2.474 -5.730 -1.393 1.00 98.19 90 LEU A N 1
ATOM 701 C CA . LEU A 1 90 ? -1.843 -4.886 -0.372 1.00 98.19 90 LEU A CA 1
ATOM 702 C C . LEU A 1 90 ? -0.494 -5.450 0.099 1.00 98.19 90 LEU A C 1
ATOM 704 O O . LEU A 1 90 ? 0.447 -4.688 0.328 1.00 98.19 90 LEU A O 1
ATOM 708 N N . ASN A 1 91 ? -0.355 -6.775 0.218 1.00 98.31 91 ASN A N 1
ATOM 709 C CA . ASN A 1 91 ? 0.930 -7.401 0.545 1.00 98.31 91 ASN A CA 1
ATOM 710 C C . ASN A 1 91 ? 1.963 -7.234 -0.574 1.00 98.31 91 ASN A C 1
ATOM 712 O O . ASN A 1 91 ? 3.150 -7.044 -0.284 1.00 98.31 91 ASN A O 1
ATOM 716 N N . THR A 1 92 ? 1.522 -7.265 -1.829 1.00 98.00 92 THR A N 1
ATOM 717 C CA . THR A 1 92 ? 2.368 -6.971 -2.989 1.00 98.00 92 THR A CA 1
ATOM 718 C C . THR A 1 92 ? 2.848 -5.520 -2.945 1.00 98.00 92 THR A C 1
ATOM 720 O O . THR A 1 92 ? 4.055 -5.284 -2.967 1.00 98.00 92 THR A O 1
ATOM 723 N N . ILE A 1 93 ? 1.944 -4.550 -2.747 1.00 97.94 93 ILE A N 1
ATOM 724 C CA . ILE A 1 93 ? 2.298 -3.127 -2.586 1.00 97.94 93 ILE A CA 1
ATOM 725 C C . ILE A 1 93 ? 3.271 -2.922 -1.420 1.00 97.94 93 ILE A C 1
ATOM 727 O O . ILE A 1 93 ? 4.290 -2.252 -1.572 1.00 97.94 93 ILE A O 1
ATOM 731 N N . LYS A 1 94 ? 3.010 -3.542 -0.263 1.00 97.81 94 LYS A N 1
ATOM 732 C CA . LYS A 1 94 ? 3.915 -3.501 0.894 1.00 97.81 94 LYS A CA 1
ATOM 733 C C . LYS A 1 94 ? 5.314 -4.008 0.532 1.00 97.81 94 LYS A C 1
ATOM 735 O O . LYS A 1 94 ? 6.304 -3.441 0.982 1.00 97.81 94 LYS A O 1
ATOM 740 N N . SER A 1 95 ? 5.407 -5.083 -0.246 1.00 97.31 95 SER A N 1
ATOM 741 C CA . SER A 1 95 ? 6.693 -5.649 -0.670 1.00 97.31 95 SER A CA 1
ATOM 742 C C . SER A 1 95 ? 7.445 -4.693 -1.597 1.00 97.31 95 SER A C 1
ATOM 744 O O . SER A 1 95 ? 8.621 -4.436 -1.358 1.00 97.31 95 SER A O 1
ATOM 746 N N . ILE A 1 96 ? 6.754 -4.083 -2.566 1.00 97.12 96 ILE A N 1
ATOM 747 C CA . ILE A 1 96 ? 7.323 -3.056 -3.455 1.00 97.12 96 ILE A CA 1
ATOM 748 C C . ILE A 1 96 ? 7.814 -1.845 -2.645 1.00 97.12 96 ILE A C 1
ATOM 750 O O . ILE A 1 96 ? 8.957 -1.422 -2.802 1.00 97.12 96 ILE A O 1
ATOM 754 N N . ARG A 1 97 ? 6.994 -1.325 -1.721 1.00 96.19 97 ARG A N 1
ATOM 755 C CA . ARG A 1 97 ? 7.376 -0.224 -0.820 1.00 96.19 97 ARG A CA 1
ATOM 756 C C . ARG A 1 97 ? 8.650 -0.549 -0.049 1.00 96.19 97 ARG A C 1
ATOM 758 O O . ARG A 1 97 ? 9.531 0.296 0.043 1.00 96.19 97 ARG A O 1
ATOM 765 N N . ASN A 1 98 ? 8.734 -1.751 0.515 1.00 95.62 98 ASN A N 1
ATOM 766 C CA . ASN A 1 98 ? 9.880 -2.166 1.316 1.00 95.62 98 ASN A CA 1
ATOM 767 C C . ASN A 1 98 ? 11.158 -2.274 0.478 1.00 95.62 98 ASN A C 1
ATOM 769 O O . ASN A 1 98 ? 12.217 -1.900 0.974 1.00 95.62 98 ASN A O 1
ATOM 773 N N . LEU A 1 99 ? 11.063 -2.748 -0.771 1.00 95.56 99 LEU A N 1
ATOM 774 C CA . LEU A 1 99 ? 12.198 -2.768 -1.696 1.00 95.56 99 LEU A CA 1
ATOM 775 C C . LEU A 1 99 ? 12.740 -1.355 -1.907 1.00 95.56 99 LEU A C 1
ATOM 777 O O . LEU A 1 99 ? 13.928 -1.137 -1.724 1.00 95.56 99 LEU A O 1
ATOM 781 N N . VAL A 1 100 ? 11.861 -0.393 -2.202 1.00 94.81 100 VAL A N 1
ATOM 782 C CA . VAL A 1 100 ? 12.246 1.009 -2.423 1.00 94.81 100 VAL A CA 1
ATOM 783 C C . VAL A 1 100 ? 12.774 1.670 -1.145 1.00 94.81 100 VAL A C 1
ATOM 785 O O . VAL A 1 100 ? 13.800 2.337 -1.178 1.00 94.81 100 VAL A O 1
ATOM 788 N N . ALA A 1 101 ? 12.101 1.485 -0.007 1.00 92.44 101 ALA A N 1
ATOM 789 C CA . ALA A 1 101 ? 12.437 2.169 1.244 1.00 92.44 101 ALA A CA 1
ATOM 790 C C . ALA A 1 101 ? 13.744 1.684 1.891 1.00 92.44 101 ALA A C 1
ATOM 792 O O . ALA A 1 101 ? 14.363 2.425 2.651 1.00 92.44 101 ALA A O 1
ATOM 793 N N . HIS A 1 102 ? 14.144 0.439 1.631 1.00 92.19 102 HIS A N 1
ATOM 794 C CA . HIS A 1 102 ? 15.365 -0.153 2.184 1.00 92.19 102 HIS A CA 1
ATOM 795 C C . HIS A 1 102 ? 16.488 -0.288 1.153 1.00 92.19 102 HIS A C 1
ATOM 797 O O . HIS A 1 102 ? 17.521 -0.891 1.447 1.00 92.19 102 HIS A O 1
ATOM 803 N N . ALA A 1 103 ? 16.304 0.261 -0.046 1.00 90.88 103 ALA A N 1
ATOM 804 C CA . ALA A 1 103 ? 17.331 0.241 -1.064 1.00 90.88 103 ALA A CA 1
ATOM 805 C C . ALA A 1 103 ? 18.499 1.167 -0.691 1.00 90.88 103 ALA A C 1
ATOM 807 O O . ALA A 1 103 ? 18.270 2.318 -0.319 1.00 90.88 103 ALA A O 1
ATOM 808 N N . PRO A 1 104 ? 19.757 0.716 -0.832 1.00 86.00 104 PRO A N 1
ATOM 809 C CA . PRO A 1 104 ? 20.916 1.589 -0.658 1.00 86.00 104 PRO A CA 1
ATOM 810 C C . PRO A 1 104 ? 21.094 2.577 -1.823 1.00 86.00 104 PRO A C 1
ATOM 812 O O . PRO A 1 104 ? 21.798 3.572 -1.679 1.00 86.00 104 PRO A O 1
ATOM 815 N N . LEU A 1 105 ? 20.487 2.287 -2.977 1.00 87.94 105 LEU A N 1
ATOM 816 C CA . LEU A 1 105 ? 20.528 3.092 -4.195 1.00 87.94 105 LEU A CA 1
ATOM 817 C C . LEU A 1 105 ? 19.106 3.376 -4.671 1.00 87.94 105 LEU A C 1
ATOM 819 O O . LEU A 1 105 ? 18.174 2.657 -4.315 1.00 87.94 105 LEU A O 1
ATOM 823 N N . GLU A 1 106 ? 18.949 4.405 -5.499 1.00 84.81 106 GLU A N 1
ATOM 824 C CA . GLU A 1 106 ? 17.664 4.718 -6.114 1.00 84.81 106 GLU A CA 1
ATOM 825 C C . GLU A 1 106 ? 17.163 3.529 -6.951 1.00 84.81 106 GLU A C 1
ATOM 827 O O . GLU A 1 106 ? 17.850 3.046 -7.852 1.00 84.81 106 GLU A O 1
ATOM 832 N N . ILE A 1 107 ? 15.967 3.039 -6.614 1.00 90.38 107 ILE A N 1
ATOM 833 C CA . ILE A 1 107 ? 15.276 1.967 -7.330 1.00 90.38 107 ILE A CA 1
ATOM 834 C C . ILE A 1 107 ? 14.222 2.595 -8.237 1.00 90.38 107 ILE A C 1
ATOM 836 O O . ILE A 1 107 ? 13.357 3.342 -7.774 1.00 90.38 107 ILE A O 1
ATOM 840 N N . ALA A 1 108 ? 14.284 2.252 -9.521 1.00 90.62 108 ALA A N 1
ATOM 841 C CA . ALA A 1 108 ? 13.285 2.636 -10.506 1.00 90.62 108 ALA A CA 1
ATOM 842 C C . ALA A 1 108 ? 12.120 1.642 -10.500 1.00 90.62 108 ALA A C 1
ATOM 844 O O . ALA A 1 108 ? 12.253 0.492 -10.077 1.00 90.62 108 ALA A O 1
ATOM 845 N N . ILE A 1 109 ? 10.976 2.045 -11.049 1.00 92.00 109 ILE A N 1
ATOM 846 C CA . ILE A 1 109 ? 9.827 1.141 -11.206 1.00 92.00 109 ILE A CA 1
ATOM 847 C C . ILE A 1 109 ? 10.131 -0.040 -12.142 1.00 92.00 109 ILE A C 1
ATOM 849 O O . ILE A 1 109 ? 9.453 -1.067 -12.109 1.00 92.00 109 ILE A O 1
ATOM 853 N N . ASP A 1 110 ? 11.171 0.110 -12.959 1.00 91.44 110 ASP A N 1
ATOM 854 C CA . ASP A 1 110 ? 11.647 -0.895 -13.899 1.00 91.44 110 ASP A CA 1
ATOM 855 C C . ASP A 1 110 ? 12.624 -1.902 -13.288 1.00 91.44 110 ASP A C 1
ATOM 857 O O . ASP A 1 110 ? 12.989 -2.869 -13.954 1.00 91.44 110 ASP A O 1
ATOM 861 N N . THR A 1 111 ? 13.050 -1.691 -12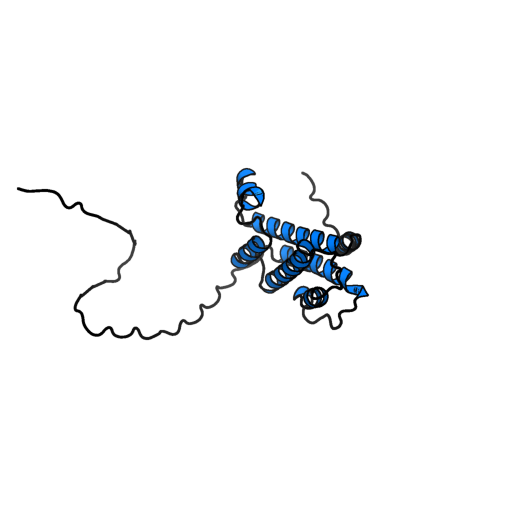.044 1.00 93.06 111 THR A N 1
ATOM 862 C CA . THR A 1 111 ? 14.003 -2.561 -11.358 1.00 93.06 111 THR A CA 1
ATOM 863 C C . THR A 1 111 ? 13.330 -3.846 -10.884 1.00 93.06 111 THR A C 1
ATOM 865 O O . THR A 1 111 ? 12.301 -3.814 -10.205 1.00 93.06 111 THR A O 1
ATOM 868 N N . ASP A 1 112 ? 13.939 -4.992 -11.179 1.00 91.69 112 ASP A N 1
ATOM 869 C CA . ASP A 1 112 ? 13.444 -6.280 -10.701 1.00 91.69 112 ASP A CA 1
ATOM 870 C C . ASP A 1 112 ? 13.413 -6.347 -9.161 1.00 91.69 112 ASP A C 1
ATOM 872 O O . ASP A 1 112 ? 14.331 -5.855 -8.498 1.00 91.69 112 ASP A O 1
ATOM 876 N N . PRO A 1 113 ? 12.388 -6.981 -8.556 1.00 94.06 113 PRO A N 1
ATOM 877 C CA . PRO A 1 113 ? 11.253 -7.676 -9.184 1.00 94.06 113 PRO A CA 1
ATOM 878 C C . PRO A 1 113 ? 9.985 -6.806 -9.357 1.00 94.06 113 PRO A C 1
ATOM 880 O O . PRO A 1 113 ? 8.882 -7.340 -9.474 1.00 94.06 113 PRO A O 1
ATOM 883 N N . ILE A 1 114 ? 10.083 -5.471 -9.313 1.00 94.56 114 ILE A N 1
ATOM 884 C CA . ILE A 1 114 ? 8.912 -4.574 -9.247 1.00 94.56 114 ILE A CA 1
ATOM 885 C C . ILE A 1 114 ? 7.938 -4.756 -10.426 1.00 94.56 114 ILE A C 1
ATOM 887 O O . ILE A 1 114 ? 6.734 -4.858 -10.163 1.00 94.56 114 ILE A O 1
ATOM 891 N N . PRO A 1 115 ? 8.385 -4.847 -11.695 1.00 92.88 115 PRO A N 1
ATOM 892 C CA . PRO A 1 115 ? 7.474 -5.017 -12.824 1.00 92.88 115 PRO A CA 1
ATOM 893 C C . PRO A 1 115 ? 6.585 -6.256 -12.715 1.00 92.88 115 PRO A C 1
ATOM 895 O O . PRO A 1 115 ? 5.385 -6.172 -12.985 1.00 92.88 115 PRO A O 1
ATOM 898 N N . ASP A 1 116 ? 7.160 -7.383 -12.300 1.00 92.06 116 ASP A N 1
ATOM 899 C CA . ASP A 1 116 ? 6.445 -8.651 -12.160 1.00 92.06 116 ASP A CA 1
ATOM 900 C C . ASP A 1 116 ? 5.460 -8.605 -10.995 1.00 92.06 116 ASP A C 1
ATOM 902 O O . ASP A 1 116 ? 4.335 -9.094 -11.108 1.00 92.06 116 ASP A O 1
ATOM 906 N N . LEU A 1 117 ? 5.844 -7.949 -9.896 1.00 94.25 117 LEU A N 1
ATOM 907 C CA . LEU A 1 117 ? 4.956 -7.723 -8.760 1.00 94.25 117 LEU A CA 1
ATOM 908 C C . LEU A 1 117 ? 3.745 -6.869 -9.155 1.00 94.25 117 LEU A C 1
ATOM 910 O O . LEU A 1 117 ? 2.620 -7.235 -8.826 1.00 94.25 117 LEU A O 1
ATOM 914 N N . ILE A 1 118 ? 3.943 -5.764 -9.885 1.00 93.56 118 ILE A N 1
ATOM 915 C CA . ILE A 1 118 ? 2.838 -4.915 -10.367 1.00 93.56 118 ILE A CA 1
ATOM 916 C C . ILE A 1 118 ? 1.917 -5.717 -11.283 1.00 93.56 118 ILE A C 1
ATOM 918 O O . ILE A 1 118 ? 0.697 -5.658 -11.142 1.00 93.56 118 ILE A O 1
ATOM 922 N N . TYR A 1 119 ? 2.488 -6.479 -12.211 1.00 90.12 119 TYR A N 1
ATOM 923 C CA . TYR A 1 119 ? 1.719 -7.256 -13.175 1.00 90.12 119 TYR A CA 1
ATOM 924 C C . TYR A 1 119 ? 0.945 -8.416 -12.533 1.00 90.12 119 TYR A C 1
ATOM 926 O O . TYR A 1 119 ? -0.159 -8.737 -12.963 1.00 90.12 119 TYR A O 1
ATOM 934 N N . GLY A 1 120 ? 1.494 -9.024 -11.481 1.00 90.44 120 GLY A N 1
ATOM 935 C CA . GLY A 1 120 ? 0.886 -10.145 -10.766 1.00 90.44 120 GLY A CA 1
ATOM 936 C C . GLY A 1 120 ? -0.284 -9.782 -9.844 1.00 90.44 120 GLY A C 1
ATOM 937 O O . GLY A 1 120 ? -0.867 -10.682 -9.236 1.00 90.44 120 GLY A O 1
ATOM 938 N N . MET A 1 121 ? -0.637 -8.498 -9.716 1.00 93.62 121 MET A N 1
ATOM 939 C CA . MET A 1 121 ? -1.726 -8.061 -8.837 1.00 93.62 121 MET A CA 1
ATOM 940 C C . MET A 1 121 ? -3.092 -8.596 -9.298 1.00 93.62 121 MET A C 1
ATOM 942 O O . MET A 1 121 ? -3.438 -8.606 -10.480 1.00 93.62 121 MET A O 1
ATOM 946 N N . ARG A 1 122 ? -3.914 -9.004 -8.331 1.00 92.31 122 ARG A N 1
ATOM 947 C CA . ARG A 1 122 ? -5.283 -9.509 -8.509 1.00 92.31 122 ARG A CA 1
ATOM 948 C C . ARG A 1 122 ? -6.243 -8.434 -8.989 1.00 92.31 122 ARG A C 1
ATOM 950 O O . ARG A 1 122 ? -7.266 -8.755 -9.589 1.00 92.31 122 ARG A O 1
ATOM 957 N N . VAL A 1 123 ? -5.913 -7.162 -8.778 1.00 88.94 123 VAL A N 1
ATOM 958 C CA . VAL A 1 123 ? -6.694 -6.018 -9.265 1.00 88.94 123 VAL A CA 1
ATOM 959 C C . VAL A 1 123 ? -6.924 -6.019 -10.780 1.00 88.94 123 VAL A C 1
ATOM 961 O O . VAL A 1 123 ? -7.912 -5.463 -11.252 1.00 88.94 123 VAL A O 1
ATOM 964 N N . TRP A 1 124 ? -6.079 -6.724 -11.531 1.00 87.38 124 TRP A N 1
ATOM 965 C CA . TRP A 1 124 ? -6.188 -6.870 -12.981 1.00 87.38 124 TRP A CA 1
ATOM 966 C C . TRP A 1 124 ? -7.103 -8.009 -13.442 1.00 87.38 124 TRP A C 1
ATOM 968 O O . TRP A 1 124 ? -7.437 -8.090 -14.627 1.00 87.38 124 TRP A O 1
ATOM 978 N N . GLY A 1 125 ? -7.497 -8.922 -12.550 1.00 79.44 125 GLY A N 1
ATOM 979 C CA . GLY A 1 125 ? -8.213 -10.139 -12.929 1.00 79.44 125 GLY A CA 1
ATOM 980 C C . GLY A 1 125 ? -7.471 -10.920 -14.024 1.00 79.44 125 GLY A C 1
ATOM 981 O O . GLY A 1 125 ? -6.316 -11.298 -13.856 1.00 79.44 125 GLY A O 1
ATOM 982 N N . LYS A 1 126 ? -8.136 -11.162 -15.162 1.00 66.88 126 LYS A N 1
ATOM 983 C CA . LYS A 1 126 ? -7.553 -11.817 -16.354 1.00 66.88 126 LYS A CA 1
ATOM 984 C C . LYS A 1 126 ? -7.177 -10.832 -17.475 1.00 66.88 126 LYS A C 1
ATOM 986 O O . LYS A 1 126 ? -6.924 -11.266 -18.594 1.00 66.88 126 LYS A O 1
ATOM 991 N N . GLN A 1 127 ? -7.245 -9.521 -17.231 1.00 61.50 127 GLN A N 1
ATOM 992 C CA . GLN A 1 127 ? -7.396 -8.535 -18.309 1.00 61.50 127 GLN A CA 1
ATOM 993 C C . GLN A 1 127 ? -6.095 -7.980 -18.893 1.00 61.50 127 GLN A C 1
ATOM 995 O O . GLN A 1 127 ? -6.146 -7.395 -19.972 1.00 61.50 127 GLN A O 1
ATOM 1000 N N . ILE A 1 128 ? -4.944 -8.145 -18.240 1.00 68.06 128 ILE A N 1
ATOM 1001 C CA . ILE A 1 128 ? -3.684 -7.610 -18.768 1.00 68.06 128 ILE A CA 1
ATOM 1002 C C . ILE A 1 128 ? -2.867 -8.762 -19.348 1.00 68.06 128 ILE A C 1
ATOM 1004 O O . ILE A 1 128 ? -2.560 -9.723 -18.652 1.00 68.06 128 ILE A O 1
ATOM 1008 N N . SER A 1 129 ? -2.561 -8.664 -20.644 1.00 62.53 129 SER A N 1
ATOM 1009 C CA . SER A 1 129 ? -1.802 -9.659 -21.412 1.00 62.53 129 SER A CA 1
ATOM 1010 C C . SER A 1 129 ? -0.365 -9.225 -21.730 1.00 62.53 129 SER A C 1
ATOM 1012 O O . SER A 1 129 ? 0.375 -9.983 -22.352 1.00 62.53 129 SER A O 1
ATOM 1014 N N . SER A 1 130 ? 0.035 -8.005 -21.353 1.00 67.81 130 SER A N 1
ATOM 1015 C CA . SER A 1 130 ? 1.374 -7.462 -21.619 1.00 67.81 130 SER A CA 1
ATOM 1016 C C . SER A 1 130 ? 1.800 -6.420 -20.581 1.00 67.81 130 SER A C 1
ATOM 1018 O O . SER A 1 130 ? 0.982 -5.586 -20.193 1.00 67.81 130 SER A O 1
ATOM 1020 N N . ASN A 1 131 ? 3.083 -6.419 -20.200 1.00 70.19 131 ASN A N 1
ATOM 1021 C CA . ASN A 1 131 ? 3.698 -5.472 -19.257 1.00 70.19 131 ASN A CA 1
ATOM 1022 C C . ASN A 1 131 ? 4.701 -4.528 -19.962 1.00 70.19 131 ASN A C 1
ATOM 1024 O O . ASN A 1 131 ? 5.916 -4.691 -19.801 1.00 70.19 131 ASN A O 1
ATOM 1028 N N . PRO A 1 132 ? 4.247 -3.576 -20.800 1.00 78.00 132 PRO A N 1
ATOM 1029 C CA . PRO A 1 132 ? 5.160 -2.633 -21.434 1.00 78.00 132 PRO A CA 1
ATOM 1030 C C . PRO A 1 132 ? 5.720 -1.649 -20.398 1.00 78.00 132 PRO A C 1
ATOM 1032 O O . PRO A 1 132 ? 4.971 -1.089 -19.595 1.00 78.00 132 PRO A O 1
ATOM 1035 N N . ALA A 1 133 ? 7.030 -1.390 -20.459 1.00 79.62 133 ALA A N 1
ATOM 1036 C CA . ALA A 1 133 ? 7.721 -0.495 -19.524 1.00 79.62 133 ALA A CA 1
ATOM 1037 C C . ALA A 1 133 ? 7.077 0.900 -19.444 1.00 79.62 133 ALA A C 1
ATOM 1039 O O . ALA A 1 133 ? 6.858 1.433 -18.360 1.00 79.62 133 ALA A O 1
ATOM 1040 N N . SER A 1 134 ? 6.637 1.432 -20.589 1.00 81.12 134 SER A N 1
ATOM 1041 C CA . SER A 1 134 ? 5.988 2.744 -20.699 1.00 81.12 134 SER A CA 1
ATOM 1042 C C . SER A 1 134 ? 4.670 2.883 -19.928 1.00 81.12 134 SER A C 1
ATOM 1044 O O . SER A 1 134 ? 4.211 4.006 -19.722 1.00 81.12 134 SER A O 1
ATOM 1046 N N . LEU A 1 135 ? 4.044 1.779 -19.503 1.00 87.12 135 LEU A N 1
ATOM 1047 C CA . LEU A 1 135 ? 2.788 1.807 -18.750 1.00 87.12 135 LEU A CA 1
ATOM 1048 C C . LEU A 1 135 ? 2.957 1.500 -17.264 1.00 87.12 135 LEU A C 1
ATOM 1050 O O . LEU A 1 135 ? 1.989 1.651 -16.529 1.00 87.12 135 LEU A O 1
ATOM 1054 N N . ARG A 1 136 ? 4.139 1.101 -16.783 1.00 89.81 136 ARG A N 1
ATOM 1055 C CA . ARG A 1 136 ? 4.305 0.611 -15.401 1.00 89.81 136 ARG A CA 1
ATOM 1056 C C . ARG A 1 136 ? 3.898 1.636 -14.347 1.00 89.81 136 ARG A C 1
ATOM 1058 O O . ARG A 1 136 ? 3.217 1.277 -13.391 1.00 89.81 136 ARG A O 1
ATOM 1065 N N . ARG A 1 137 ? 4.211 2.916 -14.570 1.00 92.00 137 ARG A N 1
ATOM 1066 C CA . ARG A 1 137 ? 3.777 4.022 -13.697 1.00 92.00 137 ARG A CA 1
ATOM 1067 C C . ARG A 1 137 ? 2.255 4.139 -13.643 1.00 92.00 137 ARG A C 1
ATOM 1069 O O . ARG A 1 137 ? 1.667 4.092 -12.565 1.00 92.00 137 ARG A O 1
ATOM 1076 N N . LYS A 1 138 ? 1.606 4.147 -14.810 1.00 91.00 138 LYS A N 1
ATOM 1077 C CA . LYS A 1 138 ? 0.139 4.154 -14.935 1.00 91.00 138 LYS A CA 1
ATOM 1078 C C . LYS A 1 138 ? -0.512 2.924 -14.323 1.00 91.00 138 LYS A C 1
ATOM 1080 O O . LYS A 1 138 ? -1.574 3.046 -13.717 1.00 91.00 138 LYS A O 1
ATOM 1085 N N . LEU A 1 139 ? 0.101 1.753 -14.481 1.00 91.69 139 LEU A N 1
ATOM 1086 C CA . LEU A 1 139 ? -0.370 0.502 -13.895 1.00 91.69 139 LEU A CA 1
ATOM 1087 C C . LEU A 1 139 ? -0.277 0.563 -12.373 1.00 91.69 139 LEU A C 1
ATOM 1089 O O . LEU A 1 139 ? -1.272 0.306 -11.708 1.00 91.69 139 LEU A O 1
ATOM 1093 N N . PHE A 1 140 ? 0.854 0.987 -11.812 1.00 94.38 140 PHE A N 1
ATOM 1094 C CA . PHE A 1 140 ? 0.984 1.151 -10.367 1.00 94.38 140 PHE A CA 1
ATOM 1095 C C . PHE A 1 140 ? -0.041 2.151 -9.812 1.00 94.38 140 PHE A C 1
ATOM 1097 O O . PHE A 1 140 ? -0.792 1.820 -8.895 1.00 94.38 140 PHE A O 1
ATOM 1104 N N . ALA A 1 141 ? -0.145 3.342 -10.406 1.00 93.81 141 ALA A N 1
ATOM 1105 C CA . ALA A 1 141 ? -1.106 4.356 -9.978 1.00 93.81 141 ALA A CA 1
ATOM 1106 C C . ALA A 1 141 ? -2.565 3.874 -10.116 1.00 93.81 141 ALA A C 1
ATOM 1108 O O . ALA A 1 141 ? -3.389 4.081 -9.223 1.00 93.81 141 ALA A O 1
ATOM 1109 N N . SER A 1 142 ? -2.884 3.155 -11.198 1.00 92.62 142 SER A N 1
ATOM 1110 C CA . SER A 1 142 ? -4.203 2.542 -11.390 1.00 92.62 142 SER A CA 1
ATOM 1111 C C . SER A 1 142 ? -4.485 1.440 -10.369 1.00 92.62 142 SER A C 1
ATOM 1113 O O . SER A 1 142 ? -5.625 1.327 -9.925 1.00 92.62 142 SER A O 1
ATOM 1115 N N . ALA A 1 143 ? -3.478 0.655 -9.973 1.00 94.25 143 ALA A N 1
ATOM 1116 C CA . ALA A 1 143 ? -3.616 -0.365 -8.938 1.00 94.25 143 ALA A CA 1
ATOM 1117 C C . ALA A 1 143 ? -3.931 0.281 -7.592 1.00 94.25 143 ALA A C 1
ATOM 1119 O O . ALA A 1 143 ? -4.891 -0.116 -6.940 1.00 94.25 143 ALA A O 1
ATOM 1120 N N . VAL A 1 144 ? -3.179 1.320 -7.211 1.00 95.44 144 VAL A N 1
ATOM 1121 C CA . VAL A 1 144 ? -3.424 2.097 -5.987 1.00 95.44 144 VAL A CA 1
ATOM 1122 C C . VAL A 1 144 ? -4.862 2.610 -5.957 1.00 95.44 144 VAL A C 1
ATOM 1124 O O . VAL A 1 144 ? -5.587 2.373 -4.989 1.00 95.44 144 VAL A O 1
ATOM 1127 N N . TRP A 1 145 ? -5.317 3.236 -7.042 1.00 93.75 145 TRP A N 1
ATOM 1128 C CA . TRP A 1 145 ? -6.694 3.710 -7.141 1.00 93.75 145 TRP A CA 1
ATOM 1129 C C . TRP A 1 145 ? -7.716 2.568 -7.037 1.00 93.75 145 TRP A C 1
ATOM 1131 O O . TRP A 1 145 ? -8.671 2.654 -6.265 1.00 93.75 145 TRP A O 1
ATOM 1141 N N . ALA A 1 146 ? -7.534 1.485 -7.790 1.00 92.94 146 ALA A N 1
ATOM 1142 C CA . ALA A 1 146 ? -8.504 0.398 -7.852 1.00 92.94 146 ALA A CA 1
ATOM 1143 C C . ALA A 1 146 ? -8.591 -0.392 -6.534 1.00 92.94 146 ALA A C 1
ATOM 1145 O O . ALA A 1 146 ? -9.694 -0.719 -6.094 1.00 92.94 146 ALA A O 1
ATOM 1146 N N . ILE A 1 147 ? -7.461 -0.636 -5.861 1.00 94.50 147 ILE A N 1
ATOM 1147 C CA . ILE A 1 147 ? -7.423 -1.254 -4.527 1.00 94.50 147 ILE A CA 1
ATOM 1148 C C . ILE A 1 147 ? -8.119 -0.341 -3.511 1.00 94.50 147 ILE A C 1
ATOM 1150 O O . ILE A 1 147 ? -8.932 -0.826 -2.725 1.00 94.50 147 ILE A O 1
ATOM 1154 N N . SER A 1 148 ? -7.858 0.971 -3.553 1.00 92.81 148 SER A N 1
ATOM 1155 C CA . SER A 1 148 ? -8.524 1.946 -2.680 1.00 92.81 148 SER A CA 1
ATOM 1156 C C . SER A 1 148 ? -10.048 1.927 -2.860 1.00 92.81 148 SER A C 1
ATOM 1158 O O . SER A 1 148 ? -10.783 1.739 -1.893 1.00 92.81 148 SER A O 1
ATOM 1160 N N . ASN A 1 149 ? -10.545 1.967 -4.100 1.00 91.38 149 ASN A N 1
ATOM 1161 C CA . ASN A 1 149 ? -11.987 1.871 -4.358 1.00 91.38 149 ASN A CA 1
ATOM 1162 C C . ASN A 1 149 ? -12.578 0.531 -3.923 1.00 91.38 149 ASN A C 1
ATOM 1164 O O . ASN A 1 149 ? -13.677 0.493 -3.376 1.00 91.38 149 ASN A O 1
ATOM 1168 N N . ARG A 1 150 ? -11.866 -0.581 -4.139 1.00 90.75 150 ARG A N 1
ATOM 1169 C CA . ARG A 1 150 ? -12.321 -1.901 -3.687 1.00 90.75 150 ARG A CA 1
ATOM 1170 C C . ARG A 1 150 ? -12.478 -1.937 -2.165 1.00 90.75 150 ARG A C 1
ATOM 1172 O O . ARG A 1 150 ? -13.485 -2.444 -1.682 1.00 90.75 150 ARG A O 1
ATOM 1179 N N . MET A 1 151 ? -11.517 -1.372 -1.434 1.00 91.25 151 MET A N 1
ATOM 1180 C CA . MET A 1 151 ? -11.569 -1.212 0.021 1.00 91.25 151 MET A CA 1
ATOM 1181 C C . MET A 1 151 ? -12.789 -0.386 0.453 1.00 91.25 151 MET A C 1
ATOM 1183 O O . MET A 1 151 ? -13.528 -0.798 1.344 1.00 91.25 151 MET A O 1
ATOM 1187 N N . GLU A 1 152 ? -13.066 0.734 -0.213 1.00 85.88 152 GLU A N 1
ATOM 1188 C CA . GLU A 1 152 ? -14.233 1.562 0.108 1.00 85.88 152 GLU A CA 1
ATOM 1189 C C . GLU A 1 152 ? -15.572 0.885 -0.215 1.00 85.88 152 GLU A C 1
ATOM 1191 O O . GLU A 1 152 ? -16.522 1.002 0.561 1.00 85.88 152 GLU A O 1
ATOM 1196 N N . MET A 1 153 ? -15.649 0.142 -1.324 1.00 82.12 153 MET A N 1
ATOM 1197 C CA . MET A 1 153 ? -16.854 -0.596 -1.717 1.00 82.12 153 MET A CA 1
ATOM 1198 C C . MET A 1 153 ? -17.140 -1.803 -0.814 1.00 82.12 153 MET A C 1
ATOM 1200 O O . MET A 1 153 ? -18.295 -2.200 -0.696 1.00 82.12 153 MET A O 1
ATOM 1204 N N . HIS A 1 154 ? -16.118 -2.392 -0.186 1.00 69.00 154 HIS A N 1
ATOM 1205 C CA . HIS A 1 154 ? -16.255 -3.521 0.746 1.00 69.00 154 HIS A CA 1
ATOM 1206 C C . HIS A 1 154 ? -16.563 -3.101 2.194 1.00 69.00 154 HIS A C 1
ATOM 1208 O O . HIS A 1 154 ? -16.574 -3.946 3.084 1.00 69.00 154 HIS A O 1
ATOM 1214 N N . SER A 1 155 ? -16.859 -1.820 2.456 1.00 57.94 155 SER A N 1
ATOM 1215 C CA . SER A 1 155 ? -17.258 -1.372 3.794 1.00 57.94 155 SER A CA 1
ATOM 1216 C C . SER A 1 155 ? -18.479 -2.175 4.305 1.00 57.94 155 SER A C 1
ATOM 1218 O O . SER A 1 155 ? -19.494 -2.266 3.611 1.00 57.94 155 SER A O 1
ATOM 1220 N N . PRO A 1 156 ? -18.408 -2.750 5.521 1.00 53.44 156 PRO A N 1
ATOM 1221 C CA . PRO A 1 156 ? -19.255 -3.845 6.034 1.00 53.44 156 PRO A CA 1
ATOM 1222 C C . PRO A 1 156 ? -20.728 -3.490 6.257 1.00 53.44 156 PRO A C 1
ATOM 1224 O O . PRO A 1 156 ? -21.516 -4.361 6.610 1.00 53.44 156 PRO A O 1
ATOM 1227 N N . PHE A 1 157 ? -21.148 -2.243 6.040 1.00 53.34 157 PHE A N 1
ATOM 1228 C CA . PHE A 1 157 ? -22.556 -1.858 6.177 1.00 53.34 157 PHE A CA 1
ATOM 1229 C C . PHE A 1 157 ? -23.469 -2.471 5.090 1.00 53.34 157 PHE A C 1
ATOM 1231 O O . PHE A 1 157 ? -24.626 -2.075 4.968 1.00 53.34 157 PHE A O 1
ATOM 1238 N N . ARG A 1 158 ? -22.975 -3.434 4.294 1.00 48.69 158 ARG A N 1
ATOM 1239 C CA . ARG A 1 158 ? -23.719 -4.119 3.226 1.00 48.69 158 ARG A CA 1
ATOM 1240 C C . ARG A 1 158 ? -23.501 -5.637 3.115 1.00 48.69 158 ARG A C 1
ATOM 1242 O O . ARG A 1 158 ? -23.715 -6.174 2.033 1.00 48.69 158 ARG A O 1
ATOM 1249 N N . TYR A 1 159 ? -23.154 -6.350 4.187 1.00 48.78 159 TYR A N 1
ATOM 1250 C CA . TYR A 1 159 ? -23.199 -7.822 4.156 1.00 48.78 159 TYR A CA 1
ATOM 1251 C C . TYR A 1 159 ? -24.260 -8.388 5.103 1.00 48.78 159 TYR A C 1
ATOM 1253 O O . TYR A 1 159 ? -24.101 -8.407 6.322 1.00 48.78 159 TYR A O 1
ATOM 1261 N N . GLU A 1 160 ? -25.352 -8.880 4.506 1.00 43.41 160 GLU A N 1
ATOM 1262 C CA . GLU A 1 160 ? -26.148 -9.967 5.078 1.00 43.41 160 GLU A CA 1
ATOM 1263 C C . GLU A 1 160 ? -25.204 -11.138 5.385 1.00 43.41 160 GLU A C 1
ATOM 1265 O O . GLU A 1 160 ? -24.319 -11.444 4.587 1.00 43.41 160 GLU A O 1
ATOM 1270 N N . HIS A 1 161 ? -25.367 -11.746 6.563 1.00 41.44 161 HIS A N 1
ATOM 1271 C CA . HIS A 1 161 ? -24.554 -12.844 7.092 1.00 41.44 161 HIS A CA 1
ATOM 1272 C C . HIS A 1 161 ? -23.960 -13.770 6.016 1.00 41.44 161 HIS A C 1
ATOM 1274 O O . HIS A 1 161 ? -24.657 -14.620 5.460 1.00 41.44 161 HIS A O 1
ATOM 1280 N N . VAL A 1 162 ? -22.646 -13.680 5.794 1.00 47.31 162 VAL A N 1
ATOM 1281 C CA . VAL A 1 162 ? -21.900 -14.768 5.159 1.00 47.31 162 VAL A CA 1
ATOM 1282 C C . VAL A 1 162 ? -21.846 -15.908 6.183 1.00 47.31 162 VAL A C 1
ATOM 1284 O O . VAL A 1 162 ? -21.316 -15.706 7.280 1.00 47.31 162 VAL A O 1
ATOM 1287 N N . PRO A 1 163 ? -22.428 -17.089 5.903 1.00 46.53 163 PRO A N 1
ATOM 1288 C CA . PRO A 1 163 ? -22.354 -18.209 6.828 1.00 46.53 163 PRO A CA 1
ATOM 1289 C C . PRO A 1 163 ? -20.891 -18.620 6.995 1.00 46.53 163 PRO A C 1
ATOM 1291 O O . PRO A 1 163 ? -20.140 -18.673 6.020 1.00 46.53 163 PRO A O 1
ATOM 1294 N N . ALA A 1 164 ? -20.504 -18.899 8.241 1.00 49.97 164 ALA A N 1
ATOM 1295 C CA . ALA A 1 164 ? -19.145 -19.276 8.600 1.00 49.97 164 ALA A CA 1
ATOM 1296 C C . ALA A 1 164 ? -18.583 -20.351 7.644 1.00 49.97 164 ALA A C 1
ATOM 1298 O O . ALA A 1 164 ? -19.324 -21.262 7.245 1.00 49.97 164 ALA A O 1
ATOM 1299 N N . PRO A 1 165 ? -17.285 -20.284 7.287 1.00 54.72 165 PRO A N 1
ATOM 1300 C CA . PRO A 1 165 ? -16.634 -21.351 6.544 1.00 54.72 165 PRO A CA 1
ATOM 1301 C C . PRO A 1 165 ? -16.902 -22.676 7.255 1.00 54.72 165 PRO A C 1
ATOM 1303 O O . PRO A 1 165 ? -16.708 -22.774 8.467 1.00 54.72 165 PRO A O 1
ATOM 1306 N N . LYS A 1 166 ? -17.366 -23.688 6.514 1.00 62.97 166 LYS A N 1
ATOM 1307 C CA . LYS A 1 166 ? -17.504 -25.041 7.061 1.00 62.97 166 LYS A CA 1
ATOM 1308 C C . LYS A 1 166 ? -16.142 -25.435 7.619 1.00 62.97 166 LYS A C 1
ATOM 1310 O O . LYS A 1 166 ? -15.177 -25.482 6.854 1.00 62.97 166 LYS A O 1
ATOM 1315 N N . GLU A 1 167 ? -16.066 -25.654 8.931 1.00 59.88 167 GLU A N 1
ATOM 1316 C CA . GLU A 1 167 ? -14.838 -26.109 9.574 1.00 59.88 167 GLU A CA 1
ATOM 1317 C C . GLU A 1 167 ? -14.280 -27.297 8.778 1.00 59.88 167 GLU A C 1
ATOM 1319 O O . GLU A 1 167 ? -15.051 -28.190 8.398 1.00 59.88 167 GLU A O 1
ATOM 1324 N N . PRO A 1 168 ? -12.970 -27.320 8.468 1.00 53.28 168 PRO A N 1
ATOM 1325 C CA . PRO A 1 168 ? -12.377 -28.495 7.860 1.00 53.28 168 PRO A CA 1
ATOM 1326 C C . PRO A 1 168 ? -12.655 -29.668 8.794 1.00 53.28 168 PRO A C 1
ATOM 1328 O O . PRO A 1 168 ? -12.340 -29.604 9.981 1.00 53.28 168 PRO A O 1
ATOM 1331 N N . SER A 1 169 ? -13.279 -30.720 8.262 1.00 58.28 169 SER A N 1
ATOM 1332 C CA . SER A 1 169 ? -13.549 -31.943 9.007 1.00 58.28 169 SER A CA 1
ATOM 1333 C C . SER A 1 169 ? -12.229 -32.454 9.569 1.00 58.28 169 SER A C 1
ATOM 1335 O O . SER A 1 169 ? -11.414 -33.006 8.827 1.00 58.28 169 SER A O 1
ATOM 1337 N N . ILE A 1 170 ? -11.995 -32.226 10.860 1.00 50.50 170 ILE A N 1
ATOM 1338 C CA . ILE A 1 170 ? -10.845 -32.783 11.556 1.00 50.50 170 ILE A CA 1
ATOM 1339 C C . ILE A 1 170 ? -11.022 -34.300 11.449 1.00 50.50 170 ILE A C 1
ATOM 1341 O O . ILE A 1 170 ? -12.033 -34.811 11.943 1.00 50.50 170 ILE A O 1
ATOM 1345 N N . PRO A 1 171 ? -10.117 -35.040 10.782 1.00 53.03 171 PRO A N 1
ATOM 1346 C CA . PRO A 1 171 ? -10.195 -36.487 10.802 1.00 53.03 171 PRO A CA 1
ATOM 1347 C C . PRO A 1 171 ? -10.120 -36.919 12.265 1.00 53.03 171 PRO A C 1
ATOM 1349 O O . PRO A 1 171 ? -9.184 -36.560 12.981 1.00 53.03 171 PRO A O 1
ATOM 1352 N N . THR A 1 172 ? -11.136 -37.645 12.724 1.00 53.22 172 THR A N 1
ATOM 1353 C CA . THR A 1 172 ? -11.170 -38.243 14.054 1.00 53.22 172 THR A CA 1
ATOM 1354 C C . THR A 1 172 ? -10.028 -39.245 14.149 1.00 53.22 172 THR A C 1
ATOM 1356 O O . THR A 1 172 ? -10.153 -40.407 13.772 1.00 53.22 172 THR A O 1
ATOM 1359 N N . VAL A 1 173 ? -8.872 -38.785 14.624 1.00 53.91 173 VAL A N 1
ATOM 1360 C CA . VAL A 1 173 ? -7.763 -39.673 14.956 1.00 53.91 173 VAL A CA 1
ATOM 1361 C C . VAL A 1 173 ? -8.240 -40.529 16.132 1.00 53.91 173 VAL A C 1
ATOM 1363 O O . VAL A 1 173 ? -8.643 -39.963 17.155 1.00 53.91 173 VAL A O 1
ATOM 1366 N N . PRO A 1 174 ? -8.247 -41.869 16.029 1.00 46.78 174 PRO A N 1
ATOM 1367 C CA . PRO A 1 174 ? -8.583 -42.714 17.162 1.00 46.78 174 PRO A CA 1
ATOM 1368 C C . PRO A 1 174 ? -7.617 -42.395 18.301 1.00 46.78 174 PRO A C 1
ATOM 1370 O O . PRO A 1 174 ? -6.401 -42.520 18.140 1.00 46.78 174 PRO A O 1
ATOM 1373 N N . LEU A 1 175 ? -8.148 -41.973 19.452 1.00 44.12 175 LEU A N 1
ATOM 1374 C CA . LEU A 1 175 ? -7.359 -41.886 20.674 1.00 44.12 175 LEU A CA 1
ATOM 1375 C C . LEU A 1 175 ? -6.743 -43.264 20.919 1.00 44.12 175 LEU A C 1
ATOM 1377 O O . LEU A 1 175 ? -7.459 -44.240 21.156 1.00 44.12 175 LEU A O 1
ATOM 1381 N N . TYR A 1 176 ? -5.414 -43.343 20.842 1.00 41.88 176 TYR A N 1
ATOM 1382 C CA . TYR A 1 176 ? -4.683 -44.539 21.228 1.00 41.88 176 TYR A CA 1
ATOM 1383 C C . TYR A 1 176 ? -5.126 -44.944 22.634 1.00 41.88 176 TYR A C 1
ATOM 1385 O O . TYR A 1 176 ? -5.032 -44.179 23.596 1.00 41.88 176 TYR A O 1
ATOM 1393 N N . LYS A 1 177 ? -5.645 -46.167 22.727 1.00 42.25 177 LYS A N 1
ATOM 1394 C CA . LYS A 1 177 ? -6.062 -46.811 23.965 1.00 42.25 177 LYS A CA 1
ATOM 1395 C C . LYS A 1 177 ? -4.824 -46.925 24.856 1.00 42.25 177 LYS A C 1
ATOM 1397 O O . LYS A 1 177 ? -3.959 -47.764 24.619 1.00 42.25 177 LYS A O 1
ATOM 1402 N N . ARG A 1 178 ? -4.715 -46.044 25.852 1.00 38.06 178 ARG A N 1
ATOM 1403 C CA . ARG A 1 178 ? -3.672 -46.094 26.882 1.00 38.06 178 ARG A CA 1
ATOM 1404 C C . ARG A 1 178 ? -3.824 -47.424 27.623 1.00 38.06 178 ARG A C 1
ATOM 1406 O O . ARG A 1 178 ? -4.817 -47.644 28.314 1.00 38.06 178 ARG A O 1
ATOM 1413 N N . ILE A 1 179 ? -2.883 -48.338 27.414 1.00 45.41 179 ILE A N 1
ATOM 1414 C CA . ILE A 1 179 ? -2.803 -49.592 28.159 1.00 45.41 179 ILE A CA 1
ATOM 1415 C C . ILE A 1 179 ? -2.330 -49.249 29.576 1.00 45.41 179 ILE A C 1
ATOM 1417 O O . ILE A 1 179 ? -1.247 -48.698 29.742 1.00 45.41 179 ILE A O 1
ATOM 1421 N N . GLY A 1 180 ? -3.149 -49.603 30.570 1.00 39.91 180 GLY A N 1
ATOM 1422 C CA . GLY A 1 180 ? -2.742 -49.791 31.965 1.00 39.91 180 GLY A CA 1
ATOM 1423 C C . GLY A 1 180 ? -2.747 -48.540 32.848 1.00 39.91 180 GLY A C 1
ATOM 1424 O O . GLY A 1 180 ? -1.896 -47.669 32.716 1.00 39.91 180 GLY A O 1
ATOM 1425 N N . GLY A 1 181 ? -3.671 -48.493 33.811 1.00 38.75 181 GLY A N 1
ATOM 1426 C CA . GLY A 1 181 ? -3.633 -47.538 34.922 1.00 38.75 181 GLY A CA 1
ATOM 1427 C C . GLY A 1 181 ? -5.022 -47.096 35.364 1.00 38.75 181 GLY A C 1
ATOM 1428 O O . GLY A 1 181 ? -5.573 -46.127 34.854 1.00 38.75 181 GLY A O 1
ATOM 1429 N N . THR A 1 182 ? -5.601 -47.832 36.305 1.00 46.84 182 THR A N 1
ATOM 1430 C CA . THR A 1 182 ? -6.883 -47.561 36.963 1.00 46.84 182 THR A CA 1
ATOM 1431 C C . THR A 1 182 ? -6.912 -46.197 37.656 1.00 46.84 182 THR A C 1
ATOM 1433 O O . THR A 1 182 ? -6.475 -46.081 38.793 1.00 46.84 182 THR A O 1
ATOM 1436 N N . HIS A 1 183 ? -7.530 -45.198 37.025 1.00 37.19 183 HIS A N 1
ATOM 1437 C CA . HIS A 1 183 ? -8.216 -44.115 37.733 1.00 37.19 183 HIS A CA 1
ATOM 1438 C C . HIS A 1 183 ? -9.550 -43.830 37.043 1.00 37.19 183 HIS A C 1
ATOM 1440 O O . HIS A 1 183 ? -9.620 -43.454 35.875 1.00 37.19 183 HIS A O 1
ATOM 1446 N N . ARG A 1 184 ? -10.633 -44.080 37.779 1.00 34.41 184 ARG A N 1
ATOM 1447 C CA . ARG A 1 184 ? -12.014 -43.899 37.341 1.00 34.41 184 ARG A CA 1
ATOM 1448 C C . ARG A 1 184 ? -12.374 -42.425 37.531 1.00 34.41 184 ARG A C 1
ATOM 1450 O O . ARG A 1 184 ? -12.698 -42.024 38.642 1.00 34.41 184 ARG A O 1
ATOM 1457 N N . VAL A 1 185 ? -12.306 -41.622 36.472 1.00 37.84 185 VAL A N 1
ATOM 1458 C CA . VAL A 1 185 ? -12.914 -40.283 36.467 1.00 37.84 185 VAL A CA 1
ATOM 1459 C C . VAL A 1 185 ? -14.274 -40.404 35.791 1.00 37.84 185 VAL A C 1
ATOM 1461 O O . VAL A 1 185 ? -14.373 -40.630 34.589 1.00 37.84 185 VAL A O 1
ATOM 1464 N N . SER A 1 186 ? -15.327 -40.322 36.601 1.00 35.19 186 SER A N 1
ATOM 1465 C CA . SER A 1 186 ? -16.704 -40.160 36.144 1.00 35.19 186 SER A CA 1
ATOM 1466 C C . SER A 1 186 ? -16.946 -38.675 35.895 1.00 35.19 186 SER A C 1
ATOM 1468 O O . SER A 1 186 ? -16.870 -37.894 36.839 1.00 35.19 186 SER A O 1
ATOM 1470 N N . LEU A 1 187 ? -17.274 -38.290 34.661 1.00 35.00 187 LEU A N 1
ATOM 1471 C CA . LEU A 1 187 ? -17.869 -36.986 34.373 1.00 35.00 187 LEU A CA 1
ATOM 1472 C C . LEU A 1 187 ? -19.239 -37.209 33.734 1.00 35.00 187 LEU A C 1
ATOM 1474 O O . LEU A 1 187 ? -19.357 -37.591 32.571 1.00 35.00 187 LEU A O 1
ATOM 1478 N N . SER A 1 188 ? -20.274 -37.003 34.547 1.00 37.28 188 SER A N 1
ATOM 1479 C CA . SER A 1 188 ? -21.654 -36.822 34.115 1.00 37.28 188 SER A CA 1
ATOM 1480 C C . SER A 1 188 ? -21.791 -35.455 33.454 1.00 37.28 188 SER A C 1
ATOM 1482 O O . SER A 1 188 ? -21.386 -34.439 34.019 1.00 37.28 188 SER A O 1
ATOM 1484 N N . ASN A 1 189 ? -22.366 -35.443 32.258 1.00 40.09 189 ASN A N 1
ATOM 1485 C CA . ASN A 1 189 ? -22.619 -34.240 31.487 1.00 40.09 189 ASN A CA 1
ATOM 1486 C C . ASN A 1 189 ? -23.902 -33.569 32.003 1.00 40.09 189 ASN A C 1
ATOM 1488 O O . ASN A 1 189 ? -24.999 -34.020 31.676 1.00 40.09 189 ASN A O 1
ATOM 1492 N N . THR A 1 190 ? -23.766 -32.505 32.798 1.00 37.00 190 THR A N 1
ATOM 1493 C CA . THR A 1 190 ? -24.889 -31.621 33.134 1.00 37.00 190 THR A CA 1
ATOM 1494 C C . THR A 1 190 ? -24.399 -30.179 33.258 1.00 37.00 190 THR A C 1
ATOM 1496 O O . THR A 1 190 ? -23.585 -29.867 34.116 1.00 37.00 190 THR A O 1
ATOM 1499 N N . ALA A 1 191 ? -24.892 -29.338 32.349 1.00 40.12 191 ALA A N 1
ATOM 1500 C CA . ALA A 1 191 ? -25.056 -27.884 32.407 1.00 40.12 191 ALA A CA 1
ATOM 1501 C C . ALA A 1 191 ? -24.196 -27.050 33.394 1.00 40.12 191 ALA A C 1
ATOM 1503 O O . ALA A 1 191 ? -24.426 -27.057 34.597 1.00 40.12 191 ALA A O 1
ATOM 1504 N N . GLY A 1 192 ? -23.379 -26.151 32.829 1.00 39.19 192 GLY A N 1
ATOM 1505 C CA . GLY A 1 192 ? -23.118 -24.827 33.413 1.00 39.19 192 GLY A CA 1
ATOM 1506 C C . GLY A 1 192 ? -21.854 -24.664 34.271 1.00 39.19 192 GLY A C 1
ATOM 1507 O O . GLY A 1 192 ? -21.687 -25.308 35.295 1.00 39.19 192 GLY A O 1
ATOM 1508 N N . ALA A 1 193 ? -21.039 -23.677 33.879 1.00 34.47 193 ALA A N 1
ATOM 1509 C CA . ALA A 1 193 ? -19.953 -23.035 34.631 1.00 34.47 193 ALA A CA 1
ATOM 1510 C C . ALA A 1 193 ? -18.663 -23.848 34.884 1.00 34.47 193 ALA A C 1
ATOM 1512 O O . ALA A 1 193 ? -18.512 -24.550 35.879 1.00 34.47 193 ALA A O 1
ATOM 1513 N N . VAL A 1 194 ? -17.643 -23.598 34.055 1.00 35.28 194 VAL A N 1
ATOM 1514 C CA . VAL A 1 194 ? -16.243 -23.853 34.428 1.00 35.28 194 VAL A CA 1
ATOM 1515 C C . VAL A 1 194 ? -15.752 -22.666 35.264 1.00 35.28 194 VAL A C 1
ATOM 1517 O O . VAL A 1 194 ? -15.440 -21.603 34.734 1.00 35.28 194 VAL A O 1
ATOM 1520 N N . ARG A 1 195 ? -15.706 -22.839 36.589 1.00 33.19 195 ARG A N 1
ATOM 1521 C CA . ARG A 1 195 ? -14.892 -22.018 37.500 1.00 33.19 195 ARG A CA 1
ATOM 1522 C C . ARG A 1 195 ? -13.579 -22.753 37.743 1.00 33.19 195 ARG A C 1
ATOM 1524 O O . ARG A 1 195 ? -13.592 -23.863 38.265 1.00 33.19 195 ARG A O 1
ATOM 1531 N N . ILE A 1 196 ? -12.454 -22.125 37.413 1.00 37.34 196 ILE A N 1
ATOM 1532 C CA . ILE A 1 196 ? -11.137 -22.585 37.863 1.00 37.34 196 ILE A CA 1
ATOM 1533 C C . ILE A 1 196 ? -10.977 -22.103 39.311 1.00 37.34 196 ILE A C 1
ATOM 1535 O O . ILE A 1 196 ? -10.803 -20.911 39.549 1.00 37.34 196 ILE A O 1
ATOM 1539 N N . ARG A 1 197 ? -11.094 -23.019 40.279 1.00 31.19 197 ARG A N 1
ATOM 1540 C CA . ARG A 1 197 ? -10.588 -22.824 41.645 1.00 31.19 197 ARG A CA 1
ATOM 1541 C C . ARG A 1 197 ? -9.221 -23.491 41.735 1.00 31.19 197 ARG A C 1
ATOM 1543 O O . ARG A 1 197 ? -9.116 -24.702 41.572 1.00 31.19 197 ARG A O 1
ATOM 1550 N N . THR A 1 198 ? -8.186 -22.700 41.978 1.00 40.31 198 THR A N 1
ATOM 1551 C CA . THR A 1 198 ? -6.897 -23.180 42.483 1.00 40.31 198 THR A CA 1
ATOM 1552 C C . THR A 1 198 ? -6.918 -23.051 43.999 1.00 40.31 198 THR A C 1
ATOM 1554 O O . THR A 1 198 ? -6.618 -21.981 44.523 1.00 40.31 198 THR A O 1
ATOM 1557 N N . ASP A 1 199 ? -7.286 -24.129 44.688 1.00 35.59 199 ASP A N 1
ATOM 1558 C CA . ASP A 1 199 ? -7.133 -24.243 46.138 1.00 35.59 199 ASP A CA 1
ATOM 1559 C C . ASP A 1 199 ? -5.769 -24.909 46.412 1.00 35.59 199 ASP A C 1
ATOM 1561 O O . ASP A 1 199 ? -5.610 -26.124 46.316 1.00 35.59 199 ASP A O 1
ATOM 1565 N N . LEU A 1 200 ? -4.749 -24.083 46.667 1.00 37.31 200 LEU A N 1
ATOM 1566 C CA . LEU A 1 200 ? -3.472 -24.499 47.256 1.00 37.31 200 LEU A CA 1
ATOM 1567 C C . LEU A 1 200 ? -3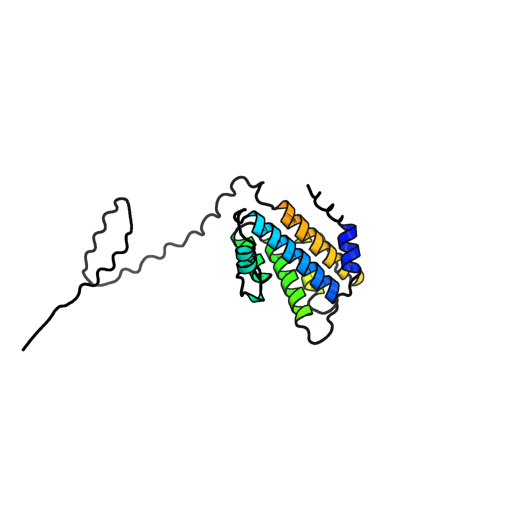.640 -24.440 48.778 1.00 37.31 200 LEU A C 1
ATOM 1569 O O . LEU A 1 200 ? -3.494 -23.378 49.381 1.00 37.31 200 LEU A O 1
ATOM 1573 N N . GLU A 1 201 ? -3.981 -25.570 49.396 1.00 40.22 201 GLU A N 1
ATOM 1574 C CA . GLU A 1 201 ? -4.005 -25.682 50.853 1.00 40.22 201 GLU A CA 1
ATOM 1575 C C . GLU A 1 201 ? -2.584 -25.794 51.425 1.00 40.22 201 GLU A C 1
ATOM 1577 O O . GLU A 1 201 ? -1.779 -26.661 51.084 1.00 40.22 201 GLU A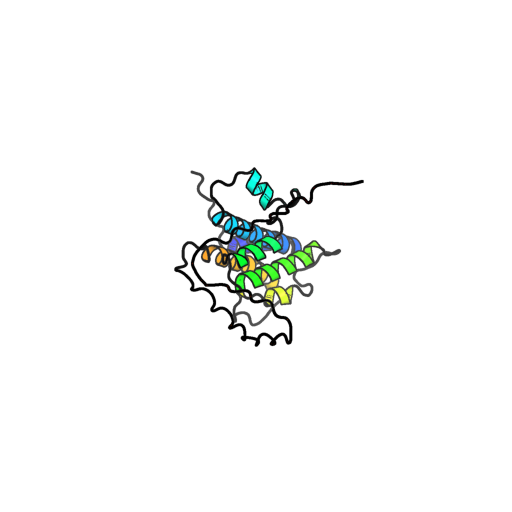 O 1
ATOM 1582 N N . THR A 1 202 ? -2.317 -24.862 52.331 1.00 41.19 202 THR A N 1
ATOM 1583 C CA . THR A 1 202 ? -1.265 -24.807 53.344 1.00 41.19 202 THR A CA 1
ATOM 1584 C C . THR A 1 202 ? -1.093 -26.114 54.123 1.00 41.19 202 THR A C 1
ATOM 1586 O O . THR A 1 202 ? -2.007 -26.539 54.827 1.00 41.19 202 THR A O 1
ATOM 1589 N N . ILE A 1 203 ? 0.117 -26.683 54.114 1.00 40.88 203 ILE A N 1
ATOM 1590 C CA . ILE A 1 203 ? 0.544 -27.687 55.101 1.00 40.88 203 ILE A CA 1
ATOM 1591 C C . ILE A 1 203 ? 1.185 -26.957 56.288 1.00 40.88 203 ILE A C 1
ATOM 1593 O O . ILE A 1 203 ? 2.168 -26.231 56.143 1.00 40.88 203 ILE A O 1
ATOM 1597 N N . SER A 1 204 ? 0.590 -27.151 57.465 1.00 42.66 204 SER A N 1
ATOM 1598 C CA . SER A 1 204 ? 0.930 -26.531 58.746 1.00 42.66 204 SER A CA 1
ATOM 1599 C C . SER A 1 204 ? 1.650 -27.514 59.692 1.00 42.66 204 SER A C 1
ATOM 1601 O O . SER A 1 204 ? 1.111 -28.560 60.018 1.00 42.66 204 SER A O 1
ATOM 1603 N N . THR A 1 205 ? 2.854 -27.109 60.124 1.00 51.72 205 THR A N 1
ATOM 1604 C CA . THR A 1 205 ? 3.555 -27.226 61.437 1.00 51.72 205 THR A CA 1
ATOM 1605 C C . THR A 1 205 ? 3.804 -28.553 62.221 1.00 51.72 205 THR A C 1
ATOM 1607 O O . THR A 1 205 ? 2.882 -29.146 62.759 1.00 51.72 205 THR A O 1
ATOM 1610 N N . ARG A 1 206 ? 5.125 -28.805 62.459 1.00 38.47 206 ARG A N 1
ATOM 1611 C CA . ARG A 1 206 ? 5.887 -29.098 63.733 1.00 38.47 206 ARG A CA 1
ATOM 1612 C C . ARG A 1 206 ? 5.690 -30.422 64.530 1.00 38.47 206 ARG A C 1
ATOM 1614 O O . ARG A 1 206 ? 4.635 -31.025 64.421 1.00 38.47 206 ARG A O 1
ATOM 1621 N N . PRO A 1 207 ? 6.557 -30.744 65.534 1.00 48.72 207 PRO A N 1
ATOM 1622 C CA . PRO A 1 207 ? 8.038 -30.781 65.644 1.00 48.72 207 PRO A CA 1
ATOM 1623 C C . PRO A 1 207 ? 8.505 -32.166 66.231 1.00 48.72 207 PRO A C 1
ATOM 1625 O O . PRO A 1 207 ? 7.687 -33.089 66.215 1.00 48.72 207 PRO A O 1
ATOM 1628 N N . PRO A 1 208 ? 9.769 -32.398 66.674 1.00 57.59 208 PRO A N 1
ATOM 1629 C CA . PRO A 1 208 ? 10.379 -31.812 67.887 1.00 57.59 208 PRO A CA 1
ATOM 1630 C C . PRO A 1 208 ? 11.673 -31.015 67.650 1.00 57.59 208 PRO A C 1
ATOM 1632 O O . PRO A 1 208 ? 12.396 -31.305 66.672 1.00 57.59 208 PRO A O 1
#

Radius of gyration: 26.38 Å; chains: 1; bounding box: 47×71×90 Å

pLDDT: mean 77.32, std 22.14, range [31.19, 98.31]

Sequence (208 aa):
MDEAPDKPKRDQIILELEAYGDAGMILVGSTMLQHTLHDLLLRFFRSDLTKSDHEGLFNFEKGGPLSSFASCIRIAYALDIIGPETRDDLNTIKSIRNLVAHAPLEIAIDTDPIPDLIYGMRVWGKQISSNPASLRRKLFASAVWAISNRMEMHSPFRYEHVPAPKEPSIPTVPLYKRIGGTHRVSLSNTAGAVRIRTDLETISTRPP

Secondary structure (DSSP, 8-state):
--PPPPPPPHHHHHHHHHTS-HHHHHHHHHHHHHHHHHHHHHHHS-TT--HHHHHHHH-TTTT-TT-SHHHHHHHHHHTTSS-HHHHHHHHHHHHHHHHHHT-SSPPPTTSTTHHHHHHT-GGGTT------GGGHHHHHHHHHHHHHHHHHHT-STT---PPPPPPP-----------S----------------------------

=== Feature glossary ===
The record interleaves many kinds of information about one protein. Here is each kind framed as the question it answers.

Q: What does the local fold look like, residue by residue?
A: A 3Di character summarizes, for each residue, the relative orientation of the Cα frame of its nearest spatial neighbor. Because it encodes fold topology rather than chemistry, 3Di alignments detect remote structural similarity that sequence alignment misses.

Q: Which residues are in helices, strands, or loops?
A: Secondary structure is the local, repeating backbone conformation. DSSP classifies it into eight states by reading the hydrogen-bond network: three helix types (H, G, I), two β types (E, B), two non-regular types (T, S), and unstructured coil (-).

Q: How big and how compact is the whole molecule?
A: Three whole-structure scalars: the radius of gyration (RMS distance of Cα from centroid, in Å), the count of Cα–Cα contacts (pairs closer than 8 Å and separated by more than four residues in sequence — i.e. tertiary, not local, contacts), and the bounding-box dimensions. Together they distinguish compact globular folds from extended fibres or disordered chains.

Q: How confident is the AlphaFold model at each residue?
A: For AlphaFold models, the B-factor field carries pLDDT — the model's own estimate of local accuracy on a 0–100 scale. Regions with pLDDT<50 should be treated as essentially unmodeled; they often correspond to intrinsically disordered segments.

Q: What family and function is it annotated with?
A: Functional annotations link the protein to curated databases. InterPro entries identify conserved domains and families by matching the sequence against member-database signatures (Pfam, PROSITE, CDD, …). Gene Ontology (GO) terms describe molecular function, biological process, and cellular component in a controlled vocabulary. CATH places the structure in a hierarchical fold classification (Class/Architecture/Topology/Homologous-superfamily). The organism is the source species.

Q: What known structures does this most resemble?
A: Nearest PDB neighbors are the top structural matches found by Foldseek when searching this structure against the entire Protein Data Bank. Each hit reports a TM-score (0 to 1; >0.5 almost always implies the same fold) and an E-value. These are *structural* homologs — they may share no detectable sequence similarity.

Q: Which residues are buried vs exposed?
A: Solvent-accessible surface area (SASA) is the area in Å² traced out by the centre of a 1.4 Å probe sphere (a water molecule) rolled over the protein's van der Waals surface (Shrake–Rupley / Lee–Richards construction). Buried residues have near-zero SASA; fully exposed residues can exceed 200 Å². The total SASA scales roughly with the number of surface residues.

Q: What are the backbone torsion angles?
A: φ (phi) and ψ (psi) are the two rotatable backbone dihedrals per residue: φ is the C(i-1)–N–Cα–C torsion, ψ is the N–Cα–C–N(i+1) torsion, both in degrees on (−180°, 180°]. α-helical residues cluster near (−60°, −45°); β-strand residues near (−120°, +130°). A Ramachandran plot is simply a scatter of (φ, ψ) for every residue.

Q: Are the domains correctly placed relative to each other?
A: Predicted aligned error is AlphaFold's pairwise confidence. Unlike pLDDT (per-residue), PAE is per-residue-pair and captures whether two parts of the structure are correctly placed relative to each other. Units are ångströms of expected positional error.

Q: What if only a Cα trace is available?
A: P-SEA three-state annotation labels each residue as helix, strand, or coil based purely on the geometry of the Cα trace. It serves as a fallback when the full backbone (and thus DSSP) is unavailable.

Q: What is the amino-acid chain?
A: This is the polypeptide sequence — one letter per residue, N-terminus first. Length ranges from a few dozen residues for small domains to over a thousand for large multi-domain proteins.

Q: What do the rendered images show?
A: The six renders are orthographic views along the three Cartesian axes in both directions. Representation (cartoon, sticks, or surface) and color scheme (sequence-rainbow or by-chain) vary across proteins so the training set covers all the common visualization conventions.

Q: What do the diagnostic plots show?
A: Plot images: a contact map (which residues are close in 3D, as an N×N binary image), a Ramachandran scatter (backbone torsion angles, revealing secondary-structure composition at a glance), and — for AlphaFold structures — a PAE heatmap (pairwise prediction confidence).

Q: How mobile is each atom in the crystal?
A: B-factor (Debye–Waller factor) reflects atomic displacement in the crystal lattice. It is an experimental observable (units Å²), not a prediction; low values mean the atom is pinned down, high values mean it moves or is heterogeneous across the crystal.

Q: Where is each backbone atom in 3D?
A: The mmCIF table is the protein's shape written out atom by atom. For each backbone N, Cα, C, and carbonyl O, it records an (x, y, z) coordinate triple in Å plus the residue type, chain letter, and residue number.